Protein AF-0000000066666139 (afdb_homodimer)

Nearest PDB structures (foldseek):
  3s2y-assembly1_A  TM=8.985E-01  e=6.226E-13  Novacetimonas hansenii ATCC 23769
  4h6p-assembly1_A  TM=9.013E-01  e=1.355E-11  Novacetimonas hansenii ATCC 23769
  1x77-assembly1_B  TM=8.805E-01  e=1.439E-11  Pseudomonas aeruginosa PAO1
  2fzv-assembly1_C  TM=8.111E-01  e=1.587E-08  Shigella flexneri 2a str. 2457T
  2q9u-assembly1_A  TM=6.902E-01  e=4.888E-05  Giardia duodenalis

pLDDT: mean 96.23, std 3.14, range [81.06, 98.88]

InterPro domains:
  IPR005025 NADPH-dependent FMN reductase-like domain [PF03358] (4-133)
  IPR029039 Flavoprotein-like superfamily [G3DSA:3.40.50.360] (3-175)
  IPR029039 Flavoprotein-like superfamily [SSF52218] (4-171)
  IPR050712 NAD(P)H-dependent reductase [PTHR30543] (4-131)

Foldseek 3Di:
DAEEEEEELDPDPLDPQVQLVVLLCVLADPVYHYDYDDLLVVDDQDDPVDLCPVPPSLVVLLVSLQVHLAYEYGYADDPQEGDPSVVRNLSNCQVVLSQAQRLYEYEYAADPPGDVRHVVVVVVSSVNSHHDYDPVQYDYHHDDSVQQDPVSHRDDPVSSVSSNVSVVVSRVSSD/DAEEEEEELDPDPLDPQVQLVVLLCVLADPVYHYDYDDLLVVDDQDDPVDLCPVPPSLVVLLVSLQVHLAYEYGYADDPQEGDPSVVRNLSNCQVVLSQAQRQYEYEYAADPPGDVRHVVVVVVSSVNSHHDYDPVQYDYHHDDSVQQDPVSHRDDPVSSVSSNVSVVVSRVSSD

Sequence (350 aa):
MTVVLLISGSTRSASTNSAALRTVQAIAPADIETRWYDGLAELPAFNPDDDGTGHPSVLALREALAAADAVLFCTPEYAGTLPGSLKNLLDWTVGTADLYEKPTAWLTVAVPGRGEGATATLASVLGYVGAAVDPGVPARLPVLREGIGADGLVAAPEFRTGAGELLRRLVAQAQMTVVLLISGSTRSASTNSAALRTVQAIAPADIETRWYDGLAELP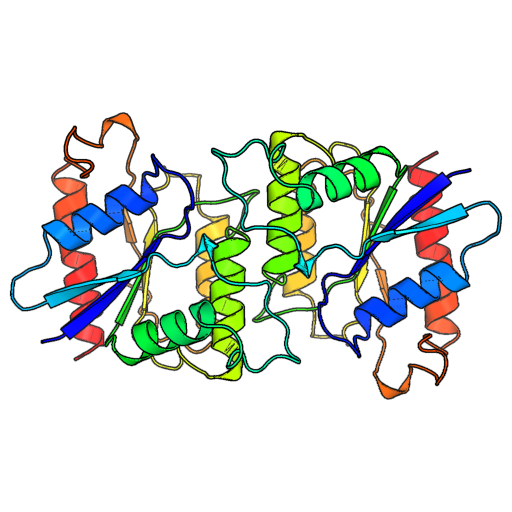AFNPDDDGTGHPSVLALREALAAADAVLFCTPEYAGTLPGSLKNLLDWTVGTADLYEKPTAWLTVAVPGRGEGATATLASVLGYVGAAVDPGVPARLPVLREGIGADGLVAAPEFRTGAGELLRRLVAQAQ

Solvent-accessible surface area (backbone atoms only — not comparable to full-atom values): 18611 Å² total; per-residue (Å²): 124,51,32,33,33,37,40,49,40,58,68,43,88,89,31,60,41,48,20,47,52,49,31,47,55,71,67,47,52,92,66,44,44,68,41,82,59,84,54,64,67,61,48,71,51,58,32,91,84,51,89,41,84,89,33,71,55,48,47,50,50,51,49,51,48,68,69,28,47,26,39,40,35,20,51,53,52,45,58,64,21,54,30,14,44,43,41,24,54,53,57,62,32,52,87,72,43,64,40,45,64,31,26,36,41,37,44,37,34,49,52,90,97,45,45,59,42,15,52,53,47,48,51,50,34,40,53,62,43,37,33,35,63,54,87,85,37,50,43,79,48,63,57,56,75,86,44,43,43,96,85,48,29,58,65,52,63,68,49,54,54,52,47,51,51,38,52,52,53,50,50,60,68,50,105,125,51,30,35,33,37,40,50,41,56,68,42,90,89,31,61,41,47,22,48,52,50,32,47,56,74,66,48,54,92,67,43,44,66,42,80,58,84,55,63,68,62,47,72,50,58,32,89,83,54,89,43,84,90,34,70,54,48,46,50,50,53,50,52,49,68,70,28,46,27,39,39,37,20,52,53,53,46,60,63,21,55,30,15,44,42,42,23,54,52,57,62,31,53,87,72,45,64,39,46,66,30,26,36,42,38,45,36,34,50,51,92,96,44,46,58,44,16,52,52,47,48,52,49,33,39,53,62,42,38,32,35,63,54,86,85,41,50,42,80,50,63,57,55,76,87,42,42,44,96,85,49,30,59,63,52,63,69,50,54,53,52,46,50,52,38,52,50,53,50,50,61,68,51,105

Secondary structure (DSSP, 8-state):
-EEEEEEE----TT-HHHHHHHHHHHH--TTEEEEEE--GGGPPPP-TT--STT-HHHHHHHHHHHH-SEEEEE---BTTB--HHHHHHHHHHHTTTTTTT-EEEEEE-SPTTSSHHHHHHHHHHHHHTT-EE-TTS-EE----GGGB-TTSSB--HHHHHHHHHHHHHHHHHH-/-EEEEEEE----TT-HHHHHHHHHHHH--TTEEEEEE--GGGPPPP-TT--STT-HHHHHHHHHHHH-SEEEEE---BTTB--HHHHHHHHHHHTTTTTTT-EEEEEE-SPTTSSHHHHHHHHHHHHHTT-EE-TTS-EE----GGGB-TTSSB--HHHHHHHHHHHHHHHHHH-

Organism: Nocardia brasiliensis (strain ATCC 700358 / HUJEG-1) (NCBI:txid1133849)

Radius of gyration: 21.14 Å; Cα contacts (8 Å, |Δi|>4): 720; chains: 2; bounding box: 48×63×42 Å

Structure (mmCIF, N/CA/C/O backbone):
data_AF-0000000066666139-model_v1
#
loop_
_entity.id
_entity.type
_entity.pdbx_description
1 polymer 'NADPH-dependent FMN reductase'
#
loop_
_atom_site.group_PDB
_atom_site.id
_atom_site.type_symbol
_atom_site.label_atom_id
_atom_site.label_alt_id
_atom_site.label_comp_id
_atom_site.label_asym_id
_atom_site.label_entity_id
_atom_site.label_seq_id
_atom_site.pdbx_PDB_ins_code
_atom_site.Cartn_x
_atom_site.Cartn_y
_atom_site.Cartn_z
_atom_site.occupancy
_atom_site.B_iso_or_equiv
_atom_site.auth_seq_id
_atom_site.auth_comp_id
_atom_site.auth_asym_id
_atom_site.auth_atom_id
_atom_site.pdbx_PDB_model_num
ATOM 1 N N . MET A 1 1 ? 6.469 31.312 10.688 1 89 1 MET A N 1
ATOM 2 C CA . MET A 1 1 ? 5.219 30.625 10.367 1 89 1 MET A CA 1
ATOM 3 C C . MET A 1 1 ? 5.461 29.141 10.117 1 89 1 MET A C 1
ATOM 5 O O . MET A 1 1 ? 6.406 28.766 9.414 1 89 1 MET A O 1
ATOM 9 N N . THR A 1 2 ? 4.703 28.312 10.844 1 95.88 2 THR A N 1
ATOM 10 C CA . THR A 1 2 ? 4.852 26.875 10.719 1 95.88 2 THR A CA 1
ATOM 11 C C . THR A 1 2 ? 3.988 26.344 9.578 1 95.88 2 THR A C 1
ATOM 13 O O . THR A 1 2 ? 2.799 26.656 9.492 1 95.88 2 THR A O 1
ATOM 16 N N . VAL A 1 3 ? 4.625 25.625 8.664 1 98.31 3 VAL A N 1
ATOM 17 C CA . VAL A 1 3 ? 3.922 25.062 7.52 1 98.31 3 VAL A CA 1
ATOM 18 C C . VAL A 1 3 ? 3.572 23.594 7.793 1 98.31 3 VAL A C 1
ATOM 20 O O . VAL A 1 3 ? 4.457 22.781 8.055 1 98.31 3 VAL A O 1
ATOM 23 N N . VAL A 1 4 ? 2.268 23.297 7.742 1 98.56 4 VAL A N 1
ATOM 24 C CA . VAL A 1 4 ? 1.796 21.922 7.918 1 98.56 4 VAL A CA 1
ATOM 25 C C . VAL A 1 4 ? 1.234 21.391 6.598 1 98.56 4 VAL A C 1
ATOM 27 O O . VAL A 1 4 ? 0.305 21.984 6.035 1 98.56 4 VAL A O 1
ATOM 30 N N . LEU A 1 5 ? 1.833 20.344 6.102 1 98.88 5 LEU A N 1
ATOM 31 C CA . LEU A 1 5 ? 1.341 19.688 4.898 1 98.88 5 LEU A CA 1
ATOM 32 C C . LEU A 1 5 ? 0.225 18.703 5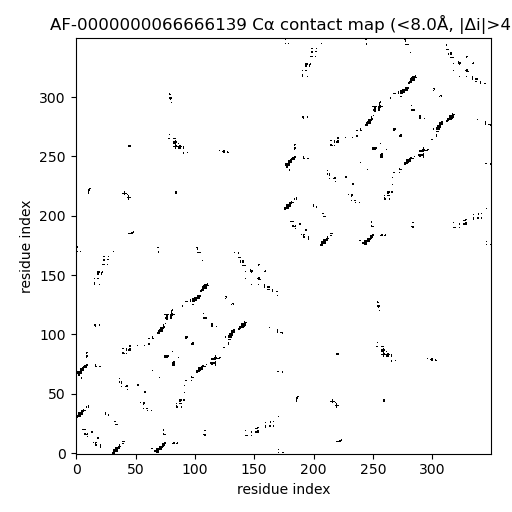.234 1 98.88 5 LEU A C 1
ATOM 34 O O . LEU A 1 5 ? 0.373 17.875 6.137 1 98.88 5 LEU A O 1
ATOM 38 N N . LEU A 1 6 ? -0.916 18.859 4.59 1 98.81 6 LEU A N 1
ATOM 39 C CA . LEU A 1 6 ? -2.07 17.984 4.773 1 98.81 6 LEU A CA 1
ATOM 40 C C . LEU A 1 6 ? -2.145 16.938 3.66 1 98.81 6 LEU A C 1
ATOM 42 O O . LEU A 1 6 ? -2.18 17.297 2.479 1 98.81 6 LEU A O 1
ATOM 46 N N . ILE A 1 7 ? -2.168 15.672 4.055 1 98.75 7 ILE A N 1
ATOM 47 C CA . ILE A 1 7 ? -2.203 14.594 3.072 1 98.75 7 ILE A CA 1
ATOM 48 C C . ILE A 1 7 ? -3.387 13.672 3.363 1 98.75 7 ILE A C 1
ATOM 50 O O . ILE A 1 7 ? -3.42 13 4.398 1 98.75 7 ILE A O 1
ATOM 54 N N . SER A 1 8 ? -4.336 13.672 2.473 1 98.56 8 SER A N 1
ATOM 55 C CA . SER A 1 8 ? -5.43 12.703 2.525 1 98.56 8 SER A CA 1
ATOM 56 C C . SER A 1 8 ? -5.055 11.406 1.823 1 98.56 8 SER A C 1
ATOM 58 O O . SER A 1 8 ? -4.543 11.422 0.703 1 98.56 8 SER A O 1
ATOM 60 N N . GLY A 1 9 ? -5.305 10.273 2.461 1 98.19 9 GLY A N 1
ATOM 61 C CA . GLY A 1 9 ? -5.09 8.977 1.841 1 98.19 9 GLY A CA 1
ATOM 62 C C . GLY A 1 9 ? -6.258 8.523 0.985 1 98.19 9 GLY A C 1
ATOM 63 O O . GLY A 1 9 ? -6.234 7.422 0.427 1 98.19 9 GLY A O 1
ATOM 64 N N . SER A 1 10 ? -7.258 9.312 0.902 1 96.38 10 SER A N 1
ATOM 65 C CA . SER A 1 10 ? -8.438 8.969 0.122 1 96.38 10 SER A CA 1
ATOM 66 C C . SER A 1 10 ? -8.383 9.578 -1.272 1 96.38 10 SER A C 1
ATOM 68 O O . SER A 1 10 ? -8.047 10.758 -1.425 1 96.38 10 SER A O 1
ATOM 70 N N . THR A 1 11 ? -8.742 8.797 -2.254 1 94.12 11 THR A N 1
ATOM 71 C CA . THR A 1 11 ? -8.82 9.289 -3.625 1 94.12 11 THR A CA 1
ATOM 72 C C . THR A 1 11 ? -10.266 9.578 -4.016 1 94.12 11 THR A C 1
ATOM 74 O O . THR A 1 11 ? -10.539 10.047 -5.125 1 94.12 11 THR A O 1
ATOM 77 N N . ARG A 1 12 ? -11.18 9.438 -3.113 1 92.44 12 ARG A N 1
ATOM 78 C CA . ARG A 1 12 ? -12.602 9.633 -3.381 1 92.44 12 ARG A CA 1
ATOM 79 C C . ARG A 1 12 ? -12.945 11.125 -3.416 1 92.44 12 ARG A C 1
ATOM 81 O O . ARG A 1 12 ? -12.398 11.914 -2.645 1 92.44 12 ARG A O 1
ATOM 88 N N . SER A 1 13 ? -13.922 11.375 -4.238 1 87.5 13 SER A N 1
ATOM 89 C CA . SER A 1 13 ? -14.375 12.766 -4.309 1 87.5 13 SER A CA 1
ATOM 90 C C . SER A 1 13 ? -15.086 13.18 -3.025 1 87.5 13 SER A C 1
ATOM 92 O O . SER A 1 13 ? -14.812 14.25 -2.482 1 87.5 13 SER A O 1
ATOM 94 N N . ALA A 1 14 ? -16 12.32 -2.562 1 91.12 14 ALA A N 1
ATOM 95 C CA . ALA A 1 14 ? -16.781 12.602 -1.36 1 91.12 14 ALA A CA 1
ATOM 96 C C . ALA A 1 14 ? -16.172 11.906 -0.143 1 91.12 14 ALA A C 1
ATOM 98 O O . ALA A 1 14 ? -16.875 11.18 0.57 1 91.12 14 ALA A O 1
ATOM 99 N N . SER A 1 15 ? -15.016 12.25 0.152 1 95.56 15 SER A N 1
ATOM 100 C CA . SER A 1 15 ? -14.273 11.602 1.229 1 95.56 15 SER A CA 1
ATOM 101 C C . SER A 1 15 ? -14.438 12.352 2.545 1 95.56 15 SER A C 1
ATOM 103 O O . SER A 1 15 ? -14.172 13.555 2.613 1 95.56 15 SER A O 1
ATOM 105 N N . THR A 1 16 ? -14.828 11.586 3.633 1 97.31 16 THR A N 1
ATOM 106 C CA . THR A 1 16 ? -14.859 12.172 4.965 1 97.31 16 THR A CA 1
ATOM 107 C C . THR A 1 16 ? -13.445 12.492 5.453 1 97.31 16 THR A C 1
ATOM 109 O O . THR A 1 16 ? -13.242 13.438 6.215 1 97.31 16 THR A O 1
ATOM 112 N N . ASN A 1 17 ? -12.484 11.734 5.012 1 97.94 17 ASN A N 1
ATOM 113 C CA . ASN A 1 17 ? -11.094 12 5.363 1 97.94 17 ASN A CA 1
ATOM 114 C C . ASN A 1 17 ? -10.609 13.328 4.789 1 97.94 17 ASN A C 1
ATOM 116 O O . ASN A 1 17 ? -9.977 14.117 5.492 1 97.94 17 ASN A O 1
ATOM 120 N N . SER A 1 18 ? -10.906 13.539 3.5 1 97.94 18 SER A N 1
ATOM 121 C CA . SER A 1 18 ? -10.531 14.797 2.855 1 97.94 18 SER A CA 1
ATOM 122 C C . SER A 1 18 ? -11.281 15.977 3.461 1 97.94 18 SER A C 1
ATOM 124 O O . SER A 1 18 ? -10.703 17.047 3.676 1 97.94 18 SER A O 1
ATOM 126 N N . ALA A 1 19 ? -12.547 15.75 3.738 1 98.25 19 ALA A N 1
ATOM 127 C CA . ALA A 1 19 ? -13.344 16.797 4.371 1 98.25 19 ALA A CA 1
ATOM 128 C C . ALA A 1 19 ? -12.758 17.188 5.723 1 98.25 19 ALA A C 1
ATOM 130 O O . ALA A 1 19 ? -12.742 18.375 6.082 1 98.25 19 ALA A O 1
ATOM 131 N N . ALA A 1 20 ? -12.312 16.219 6.473 1 98.44 20 ALA A N 1
ATOM 132 C CA . ALA A 1 20 ? -11.68 16.469 7.766 1 98.44 20 ALA A CA 1
ATOM 133 C C . ALA A 1 20 ? -10.461 17.359 7.617 1 98.44 20 ALA A C 1
ATOM 135 O O . ALA A 1 20 ? -10.328 18.359 8.328 1 98.44 20 ALA A O 1
ATOM 136 N N . LEU A 1 21 ? -9.633 17.062 6.672 1 98.44 21 LEU A N 1
ATOM 137 C CA . LEU A 1 21 ? -8.422 17.844 6.48 1 98.44 21 LEU A CA 1
ATOM 138 C C . LEU A 1 21 ? -8.75 19.234 5.926 1 98.44 21 LEU A C 1
ATOM 140 O O . LEU A 1 21 ? -8.086 20.219 6.262 1 98.44 21 LEU A O 1
ATOM 144 N N . ARG A 1 22 ? -9.727 19.297 5.035 1 98.12 22 ARG A N 1
ATOM 145 C CA . ARG A 1 22 ? -10.18 20.609 4.578 1 98.12 22 ARG A CA 1
ATOM 146 C C . ARG A 1 22 ? -10.648 21.469 5.75 1 98.12 22 ARG A C 1
ATOM 148 O O . ARG A 1 22 ? -10.422 22.672 5.777 1 98.12 22 ARG A O 1
ATOM 155 N N . THR A 1 23 ? -11.328 20.812 6.656 1 98.62 23 THR A N 1
ATOM 156 C CA . THR A 1 23 ? -11.797 21.531 7.84 1 98.62 23 THR A CA 1
ATOM 157 C C . THR A 1 23 ? -10.625 22 8.688 1 98.62 23 THR A C 1
ATOM 159 O O . THR A 1 23 ? -10.617 23.141 9.172 1 98.62 23 THR A O 1
ATOM 162 N N . VAL A 1 24 ? -9.641 21.125 8.883 1 98.44 24 VAL A N 1
ATOM 163 C CA . VAL A 1 24 ? -8.422 21.516 9.586 1 98.44 24 VAL A CA 1
ATOM 164 C C . VAL A 1 24 ? -7.836 22.781 8.945 1 98.44 24 VAL A C 1
ATOM 166 O O . VAL A 1 24 ? -7.453 23.719 9.641 1 98.44 24 VAL A O 1
ATOM 169 N N . GLN A 1 25 ? -7.754 22.75 7.602 1 98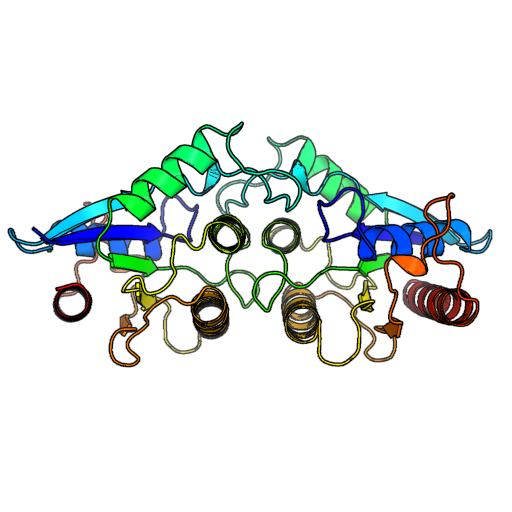.31 25 GLN A N 1
ATOM 170 C CA . GLN A 1 25 ? -7.234 23.891 6.863 1 98.31 25 GLN A CA 1
ATOM 171 C C . GLN A 1 25 ? -8.07 25.141 7.125 1 98.31 25 GLN A C 1
ATOM 173 O O . GLN A 1 25 ? -7.52 26.234 7.344 1 98.31 25 GLN A O 1
ATOM 178 N N . ALA A 1 26 ? -9.328 25.016 7.156 1 97.75 26 ALA A N 1
ATOM 179 C CA . ALA A 1 26 ? -10.25 26.141 7.301 1 97.75 26 ALA A CA 1
ATOM 180 C C . ALA A 1 26 ? -10.156 26.75 8.695 1 97.75 26 ALA A C 1
ATOM 182 O O . ALA A 1 26 ? -10.328 27.969 8.859 1 97.75 26 ALA A O 1
ATOM 183 N N . ILE A 1 27 ? -9.859 25.953 9.672 1 97.12 27 ILE A N 1
ATOM 184 C CA . ILE A 1 27 ? -9.93 26.453 11.047 1 97.12 27 ILE A CA 1
ATOM 185 C C . ILE A 1 27 ? -8.531 26.797 11.539 1 97.12 27 ILE A C 1
ATOM 187 O O . ILE A 1 27 ? -8.359 27.234 12.68 1 97.12 27 ILE A O 1
ATOM 191 N N . ALA A 1 28 ? -7.543 26.484 10.742 1 97.56 28 ALA A N 1
ATOM 192 C CA . ALA A 1 28 ? -6.164 26.75 11.156 1 97.56 28 ALA A CA 1
ATOM 193 C C . ALA A 1 28 ? -5.992 28.203 11.578 1 97.56 28 ALA A C 1
ATOM 195 O O . ALA A 1 28 ? -6.461 29.109 10.891 1 97.56 28 ALA A O 1
ATOM 196 N N . PRO A 1 29 ? -5.359 28.438 12.68 1 94.69 29 PRO A N 1
ATOM 197 C CA . PRO A 1 29 ? -5.094 29.812 13.086 1 94.69 29 PRO A CA 1
ATOM 198 C C . PRO A 1 29 ? -4.16 30.547 12.125 1 94.69 29 PRO A C 1
ATOM 200 O O . PRO A 1 29 ? -3.512 29.922 11.289 1 94.69 29 PRO A O 1
ATOM 203 N N . ALA A 1 30 ? -4.062 31.859 12.25 1 93 30 ALA A N 1
ATOM 204 C CA . ALA A 1 30 ? -3.35 32.719 11.312 1 93 30 ALA A CA 1
ATOM 205 C C . ALA A 1 30 ? -1.852 32.438 11.336 1 93 30 ALA A C 1
ATOM 207 O O . ALA A 1 30 ? -1.158 32.656 10.336 1 93 30 ALA A O 1
ATOM 208 N N . ASP A 1 31 ? -1.356 31.906 12.391 1 93.25 31 ASP A N 1
ATOM 209 C CA . ASP A 1 31 ? 0.083 31.703 12.516 1 93.25 31 ASP A CA 1
ATOM 210 C C . ASP A 1 31 ? 0.487 30.328 12.016 1 93.25 31 ASP A C 1
ATOM 212 O O . ASP A 1 31 ? 1.661 29.953 12.086 1 93.25 31 ASP A O 1
ATOM 216 N N . ILE A 1 32 ? -0.457 29.547 11.578 1 97.06 32 ILE A N 1
ATOM 217 C CA . ILE A 1 32 ? -0.199 28.234 11 1 97.06 32 ILE A CA 1
ATOM 218 C C . ILE A 1 32 ? -0.608 28.219 9.531 1 97.06 32 ILE A C 1
ATOM 220 O O . ILE A 1 32 ? -1.764 28.5 9.203 1 97.06 32 ILE A O 1
ATOM 224 N N . GLU A 1 33 ? 0.327 28 8.688 1 97.69 33 GLU A N 1
ATOM 225 C CA . GLU A 1 33 ? 0.029 27.828 7.266 1 97.69 33 GLU A CA 1
ATOM 226 C C . GLU A 1 33 ? -0.196 26.359 6.93 1 97.69 33 GLU A C 1
ATOM 228 O O . GLU A 1 33 ? 0.626 25.5 7.27 1 97.69 33 GLU A O 1
ATOM 233 N N . THR A 1 34 ? -1.269 26.047 6.375 1 98.31 34 THR A N 1
ATOM 234 C CA . THR A 1 34 ? -1.522 24.688 5.902 1 98.31 34 THR A CA 1
ATOM 235 C C . THR A 1 34 ? -1.419 24.625 4.383 1 98.31 34 THR A C 1
ATOM 237 O O . THR A 1 34 ? -1.794 25.562 3.684 1 98.31 34 THR A O 1
ATOM 240 N N . ARG A 1 35 ? -0.88 23.547 3.893 1 98.5 35 ARG A N 1
ATOM 241 C CA . ARG A 1 35 ? -0.806 23.266 2.463 1 98.5 35 ARG A CA 1
ATOM 242 C C . ARG A 1 35 ? -1.406 21.906 2.141 1 98.5 35 ARG A C 1
ATOM 244 O O . ARG A 1 35 ? -1.132 20.922 2.83 1 98.5 35 ARG A O 1
ATOM 251 N N . TRP A 1 36 ? -2.197 21.953 1.146 1 98 36 TRP A N 1
ATOM 252 C CA . TRP A 1 36 ? -2.854 20.719 0.707 1 98 36 TRP A CA 1
ATOM 253 C C . TRP A 1 36 ? -2.002 19.984 -0.324 1 98 36 TRP A C 1
ATOM 255 O O . TRP A 1 36 ? -1.539 20.594 -1.297 1 98 36 TRP A O 1
ATOM 265 N N . TYR A 1 37 ? -1.738 18.703 -0.119 1 98.38 37 TYR A N 1
ATOM 266 C CA . TYR A 1 37 ? -1.113 17.875 -1.146 1 98.38 37 TYR A CA 1
ATOM 267 C C . TYR A 1 37 ? -2.164 17.172 -1.999 1 98.38 37 TYR A C 1
ATOM 269 O O . TYR A 1 37 ? -2.977 16.406 -1.485 1 98.38 37 TYR A O 1
ATOM 277 N N . ASP A 1 38 ? -2.119 17.375 -3.252 1 95.5 38 ASP A N 1
ATOM 278 C CA . ASP A 1 38 ? -3.176 16.859 -4.121 1 95.5 38 ASP A CA 1
ATOM 279 C C . ASP A 1 38 ? -2.605 15.938 -5.191 1 95.5 38 ASP A C 1
ATOM 281 O O . ASP A 1 38 ? -3.27 15.648 -6.191 1 95.5 38 ASP A O 1
ATOM 285 N N . GLY A 1 39 ? -1.472 15.383 -4.988 1 97.56 39 GLY A N 1
ATOM 286 C CA . GLY A 1 39 ? -0.812 14.633 -6.043 1 97.56 39 GLY A CA 1
ATOM 287 C C . GLY A 1 39 ? -0.849 13.133 -5.824 1 97.56 39 GLY A C 1
ATOM 288 O O . GLY A 1 39 ? -0.163 12.375 -6.52 1 97.56 39 GLY A O 1
ATOM 289 N N . LEU A 1 40 ? -1.654 12.648 -4.875 1 98.06 40 LEU A N 1
ATOM 290 C CA . LEU A 1 40 ? -1.635 11.25 -4.465 1 98.06 40 LEU A CA 1
ATOM 291 C C . LEU A 1 40 ? -1.861 10.328 -5.66 1 98.06 40 LEU A C 1
ATOM 293 O O . LEU A 1 40 ? -1.101 9.383 -5.871 1 98.06 40 LEU A O 1
ATOM 297 N N . ALA A 1 41 ? -2.785 10.633 -6.496 1 97.06 41 ALA A N 1
ATOM 298 C CA . ALA A 1 41 ? -3.209 9.773 -7.594 1 97.06 41 ALA A CA 1
ATOM 299 C C . ALA A 1 41 ? -2.223 9.836 -8.758 1 97.06 41 ALA A C 1
ATOM 301 O O . ALA A 1 41 ? -2.275 9.008 -9.672 1 97.06 41 ALA A O 1
ATOM 302 N N . GLU A 1 42 ? -1.332 10.766 -8.75 1 97.5 42 GLU A N 1
ATOM 303 C CA . GLU A 1 42 ? -0.43 10.984 -9.875 1 97.5 42 GLU A CA 1
ATOM 304 C C . GLU A 1 42 ? 0.9 10.273 -9.664 1 97.5 42 GLU A C 1
ATOM 306 O O . GLU A 1 42 ? 1.721 10.188 -10.586 1 97.5 42 GLU A O 1
ATOM 311 N N . LEU A 1 43 ? 1.112 9.789 -8.508 1 98.56 43 LEU A N 1
ATOM 312 C CA . LEU A 1 43 ? 2.387 9.141 -8.203 1 98.56 43 LEU A CA 1
ATOM 313 C C . LEU A 1 43 ? 2.51 7.809 -8.93 1 98.56 43 LEU A C 1
ATOM 315 O O . LEU A 1 43 ? 1.61 6.969 -8.852 1 98.56 43 LEU A O 1
ATOM 319 N N . PRO A 1 44 ? 3.584 7.617 -9.695 1 98.25 44 PRO A N 1
ATOM 320 C CA . PRO A 1 44 ? 3.826 6.293 -10.266 1 98.25 44 PRO A CA 1
ATOM 321 C C . PRO A 1 44 ? 4.125 5.238 -9.203 1 98.25 44 PRO A C 1
ATOM 323 O O . PRO A 1 44 ? 4.426 5.578 -8.062 1 98.25 44 PRO A O 1
ATOM 326 N N . ALA A 1 45 ? 3.941 3.963 -9.586 1 98.31 45 ALA A N 1
ATOM 327 C CA . ALA A 1 45 ? 4.359 2.9 -8.672 1 98.31 45 ALA A CA 1
ATOM 328 C C . ALA A 1 45 ? 5.82 3.066 -8.273 1 98.31 45 ALA A C 1
ATOM 330 O O . ALA A 1 45 ? 6.688 3.27 -9.125 1 98.31 45 ALA A O 1
ATOM 331 N N . PHE A 1 46 ? 6.09 3.021 -7.023 1 98.44 46 PHE A N 1
ATOM 332 C CA . PHE A 1 46 ? 7.453 3.117 -6.516 1 98.44 46 PHE A CA 1
ATOM 333 C C . PHE A 1 46 ? 8.32 2.002 -7.082 1 98.44 46 PHE A C 1
ATOM 335 O O . PHE A 1 46 ? 7.898 0.846 -7.145 1 98.44 46 PHE A O 1
ATOM 342 N N . ASN A 1 47 ? 9.445 2.342 -7.535 1 97.12 47 ASN A N 1
ATOM 343 C CA . ASN A 1 47 ? 10.508 1.457 -8.008 1 97.12 47 ASN A CA 1
ATOM 344 C C . ASN A 1 47 ? 11.836 1.772 -7.34 1 97.12 47 ASN A C 1
ATOM 346 O O . ASN A 1 47 ? 12.391 2.857 -7.531 1 97.12 47 ASN A O 1
ATOM 350 N N . PRO A 1 48 ? 12.359 0.805 -6.566 1 95.19 48 PRO A N 1
ATOM 351 C CA . PRO A 1 48 ? 13.609 1.068 -5.852 1 95.19 48 PRO A CA 1
ATOM 352 C C . PRO A 1 48 ? 14.766 1.418 -6.789 1 95.19 48 PRO A C 1
ATOM 354 O O . PRO A 1 48 ? 15.75 2.025 -6.359 1 95.19 48 PRO A O 1
ATOM 357 N N . ASP A 1 49 ? 14.656 1.021 -8.086 1 95.75 49 ASP A N 1
ATOM 358 C CA . ASP A 1 49 ? 15.711 1.303 -9.047 1 95.75 49 ASP A CA 1
ATOM 359 C C . ASP A 1 49 ? 15.594 2.723 -9.602 1 95.75 49 ASP A C 1
ATOM 361 O O . ASP A 1 49 ? 16.5 3.209 -10.281 1 95.75 49 ASP A O 1
ATOM 365 N N . ASP A 1 50 ? 14.5 3.367 -9.344 1 95.5 50 ASP A N 1
ATOM 366 C CA . ASP A 1 50 ? 14.172 4.688 -9.875 1 95.5 50 ASP A CA 1
ATOM 367 C C . ASP A 1 50 ? 14.344 5.766 -8.812 1 95.5 50 ASP A C 1
ATOM 369 O O . ASP A 1 50 ? 13.664 5.75 -7.785 1 95.5 50 ASP A O 1
ATOM 373 N N . ASP A 1 51 ? 15.18 6.742 -9.023 1 94.38 51 ASP A N 1
ATOM 374 C CA . ASP A 1 51 ? 15.445 7.758 -8.016 1 94.38 51 ASP A CA 1
ATOM 375 C C . ASP A 1 51 ? 14.359 8.828 -8 1 94.38 51 ASP A C 1
ATOM 377 O O . ASP A 1 51 ? 14.398 9.758 -7.191 1 94.38 51 ASP A O 1
ATOM 381 N N . GLY A 1 52 ? 13.414 8.727 -8.906 1 95.19 52 GLY A N 1
ATOM 382 C CA . GLY A 1 52 ? 12.234 9.578 -8.898 1 95.19 52 GLY A CA 1
ATOM 383 C C . GLY A 1 52 ? 12.43 10.883 -9.656 1 95.19 52 GLY A C 1
ATOM 384 O O . GLY A 1 52 ? 11.469 11.617 -9.883 1 95.19 52 GLY A O 1
ATOM 385 N N . THR A 1 53 ? 13.633 11.203 -10.094 1 95.5 53 THR A N 1
ATOM 386 C CA . THR A 1 53 ? 13.938 12.492 -10.695 1 95.5 53 THR A CA 1
ATOM 387 C C . THR A 1 53 ? 13.297 12.617 -12.07 1 95.5 53 THR A C 1
ATOM 389 O O . THR A 1 53 ? 13.117 13.727 -12.586 1 95.5 53 THR A O 1
ATOM 392 N N . GLY A 1 54 ? 12.922 11.508 -12.656 1 96.62 54 GLY A N 1
ATOM 393 C CA . GLY A 1 54 ? 12.281 11.531 -13.961 1 96.62 54 GLY A CA 1
ATOM 394 C C . GLY A 1 54 ? 10.781 11.734 -13.883 1 96.62 54 GLY A C 1
ATOM 395 O O . GLY A 1 54 ? 10.102 11.766 -14.914 1 96.62 54 GLY A O 1
ATOM 396 N N . HIS A 1 55 ? 10.227 11.852 -12.656 1 98 55 HIS A N 1
ATOM 397 C CA . HIS A 1 55 ? 8.781 11.961 -12.461 1 98 55 HIS A CA 1
ATOM 398 C C . HIS A 1 55 ? 8.422 13.289 -11.805 1 98 55 HIS A C 1
ATOM 400 O O . HIS A 1 55 ? 8.617 13.461 -10.594 1 98 55 HIS A O 1
ATOM 406 N N . PRO A 1 56 ? 7.828 14.234 -12.547 1 98.31 56 PRO A N 1
ATOM 407 C CA . PRO A 1 56 ? 7.434 15.516 -11.961 1 98.31 56 PRO A CA 1
ATOM 408 C C . PRO A 1 56 ? 6.574 15.359 -10.703 1 98.31 56 PRO A C 1
ATOM 410 O O . PRO A 1 56 ? 6.703 16.141 -9.758 1 98.31 56 PRO A O 1
ATOM 413 N N . SER A 1 57 ? 5.695 14.344 -10.719 1 98.56 57 SER A N 1
ATOM 414 C CA . SER A 1 57 ? 4.82 14.125 -9.57 1 98.56 57 SER A CA 1
ATOM 415 C C . SER A 1 57 ? 5.621 13.75 -8.328 1 98.56 57 SER A C 1
ATOM 417 O O . SER A 1 57 ? 5.293 14.172 -7.215 1 98.56 57 SER A O 1
ATOM 419 N N . VAL A 1 58 ? 6.684 12.922 -8.477 1 98.44 58 VAL A N 1
ATOM 420 C CA . VAL A 1 58 ? 7.527 12.539 -7.352 1 98.44 58 VAL A CA 1
ATOM 421 C C . VAL A 1 58 ? 8.328 13.742 -6.863 1 98.44 58 VAL A C 1
ATOM 423 O O . VAL A 1 58 ? 8.445 13.977 -5.656 1 98.44 58 VAL A O 1
ATOM 426 N N . LEU A 1 59 ? 8.836 14.547 -7.781 1 98 59 LEU A N 1
ATOM 427 C CA . LEU A 1 59 ? 9.562 15.766 -7.422 1 98 59 LEU A CA 1
ATOM 428 C C . LEU A 1 59 ? 8.656 16.734 -6.668 1 98 59 LEU A C 1
ATOM 430 O O . LEU A 1 59 ? 9.078 17.344 -5.684 1 98 59 LEU A O 1
ATOM 434 N N . ALA A 1 60 ? 7.434 16.875 -7.129 1 98.5 60 ALA A N 1
ATOM 435 C CA . ALA A 1 60 ? 6.473 17.75 -6.465 1 98.5 60 ALA A CA 1
ATOM 436 C C . ALA A 1 60 ? 6.199 17.281 -5.039 1 98.5 60 ALA A C 1
ATOM 438 O O . ALA A 1 60 ? 6.07 18.094 -4.125 1 98.5 60 ALA A O 1
ATOM 439 N N . LEU A 1 61 ? 6.059 15.992 -4.84 1 98.56 61 LEU A N 1
ATOM 440 C CA . LEU A 1 61 ? 5.891 15.438 -3.5 1 98.56 61 LEU A CA 1
ATOM 441 C C . LEU A 1 61 ? 7.059 15.82 -2.6 1 98.56 61 LEU A C 1
ATOM 443 O O . LEU A 1 61 ? 6.855 16.312 -1.489 1 98.56 61 LEU A O 1
ATOM 447 N N . ARG A 1 62 ? 8.234 15.586 -3.082 1 97.94 62 ARG A N 1
ATOM 448 C CA . ARG A 1 62 ? 9.43 15.852 -2.291 1 97.94 62 ARG A CA 1
ATOM 449 C C . ARG A 1 62 ? 9.562 17.344 -1.969 1 97.94 62 ARG A C 1
ATOM 451 O O . ARG A 1 62 ? 9.953 17.703 -0.86 1 97.94 62 ARG A O 1
ATOM 458 N N . GLU A 1 63 ? 9.258 18.141 -2.92 1 98 63 GLU A N 1
ATOM 459 C CA . GLU A 1 63 ? 9.273 19.578 -2.688 1 98 63 GLU A CA 1
ATOM 460 C C . GLU A 1 63 ? 8.266 19.969 -1.609 1 98 63 GLU A C 1
ATOM 462 O O . GLU A 1 63 ? 8.57 20.781 -0.735 1 98 63 GLU A O 1
ATOM 467 N N . ALA A 1 64 ? 7.066 19.422 -1.713 1 98.62 64 ALA A N 1
ATOM 468 C CA . ALA A 1 64 ? 6.035 19.719 -0.72 1 98.62 64 ALA A CA 1
ATOM 469 C C . ALA A 1 64 ? 6.48 19.281 0.674 1 98.62 64 ALA A C 1
ATOM 471 O O . ALA A 1 64 ? 6.32 20.031 1.643 1 98.62 64 ALA A O 1
ATOM 472 N N . LEU A 1 65 ? 7.055 18.109 0.768 1 98.62 65 LEU A N 1
ATOM 473 C CA . LEU A 1 65 ? 7.523 17.594 2.047 1 98.62 65 LEU A CA 1
ATOM 474 C C . LEU A 1 65 ? 8.672 18.438 2.586 1 98.62 65 LEU A C 1
ATOM 476 O O . LEU A 1 65 ? 8.734 18.719 3.783 1 98.62 65 LEU A O 1
ATOM 480 N N . ALA A 1 66 ? 9.578 18.828 1.722 1 98.12 66 ALA A N 1
ATOM 481 C CA . ALA A 1 66 ? 10.727 19.641 2.123 1 98.12 66 ALA A CA 1
ATOM 482 C C . ALA A 1 66 ? 10.289 21 2.648 1 98.12 66 ALA A C 1
ATOM 484 O O . ALA A 1 66 ? 10.891 21.531 3.58 1 98.12 66 ALA A O 1
ATOM 485 N N . ALA A 1 67 ? 9.297 21.516 2.064 1 98.12 67 ALA A N 1
ATOM 486 C CA . ALA A 1 67 ? 8.828 22.859 2.398 1 98.12 67 ALA A CA 1
ATOM 487 C C . ALA A 1 67 ? 8.008 22.844 3.686 1 98.12 67 ALA A C 1
ATOM 489 O O . ALA A 1 67 ? 7.742 23.906 4.266 1 98.12 67 ALA A O 1
ATOM 490 N N . ALA A 1 68 ? 7.559 21.734 4.129 1 98.5 68 ALA A N 1
ATOM 491 C CA . ALA A 1 68 ? 6.688 21.625 5.297 1 98.5 68 ALA A CA 1
ATOM 492 C C . ALA A 1 68 ? 7.504 21.438 6.574 1 98.5 68 ALA A C 1
ATOM 494 O O . ALA A 1 68 ? 8.531 20.766 6.57 1 98.5 68 ALA A O 1
ATOM 495 N N . ASP A 1 69 ? 7 22.031 7.656 1 98.25 69 ASP A N 1
ATOM 496 C CA . ASP A 1 69 ? 7.594 21.844 8.977 1 98.25 69 ASP A CA 1
ATOM 497 C C . ASP A 1 69 ? 7.016 20.609 9.664 1 98.25 69 ASP A C 1
ATOM 499 O O . ASP A 1 69 ? 7.645 20.031 10.547 1 98.25 69 ASP A O 1
ATOM 503 N N . ALA A 1 70 ? 5.844 20.203 9.266 1 98.38 70 ALA A N 1
ATOM 504 C CA . ALA A 1 70 ? 5.117 19.062 9.812 1 98.38 70 ALA A CA 1
ATOM 505 C C . ALA A 1 70 ? 4.137 18.5 8.789 1 98.38 70 ALA A C 1
ATOM 507 O O . ALA A 1 70 ? 3.822 19.156 7.793 1 98.38 70 ALA A O 1
ATOM 508 N N . VAL A 1 71 ? 3.723 17.281 9.031 1 98.75 71 VAL A N 1
ATOM 509 C CA . VAL A 1 71 ? 2.779 16.641 8.125 1 98.75 71 VAL A CA 1
ATOM 510 C C . VAL A 1 71 ? 1.603 16.078 8.922 1 98.75 71 VAL A C 1
ATOM 512 O O . VAL A 1 71 ? 1.792 15.484 9.992 1 98.75 71 VAL A O 1
ATOM 515 N N . LEU A 1 72 ? 0.4 16.281 8.469 1 98.69 72 LEU A N 1
ATOM 516 C CA . LEU A 1 72 ? -0.819 15.719 9.031 1 98.69 72 LEU A CA 1
ATOM 517 C C . LEU A 1 72 ? -1.526 14.828 8.016 1 98.69 72 LEU A C 1
ATOM 519 O O . LEU A 1 72 ? -1.892 15.289 6.934 1 98.69 72 LEU A O 1
ATOM 523 N N . PHE A 1 73 ? -1.698 13.586 8.406 1 98.69 73 PHE A N 1
ATOM 524 C CA . PHE A 1 73 ? -2.365 12.602 7.559 1 98.69 73 PHE A CA 1
ATOM 525 C C . PHE A 1 73 ? -3.795 12.367 8.031 1 98.69 73 PHE A C 1
ATOM 527 O O . PHE A 1 73 ? -4.098 12.516 9.211 1 98.69 73 PHE A O 1
ATOM 534 N N . CYS A 1 74 ? -4.68 12 7.188 1 98.44 74 CYS A N 1
ATOM 535 C CA . CYS A 1 74 ? -5.984 11.391 7.418 1 98.44 74 CYS A CA 1
ATOM 536 C C . CYS A 1 74 ? -6.32 10.383 6.324 1 98.44 74 CYS A C 1
ATOM 538 O O . CYS A 1 74 ? -6.305 10.719 5.137 1 98.44 74 CYS A O 1
ATOM 540 N N . THR A 1 75 ? -6.617 9.156 6.723 1 98 75 THR A N 1
ATOM 541 C CA . THR A 1 75 ? -6.699 8.148 5.676 1 98 75 THR A CA 1
ATOM 542 C C . THR A 1 75 ? -7.816 7.148 5.973 1 98 75 THR A C 1
ATOM 544 O O . THR A 1 75 ? -8.086 6.844 7.133 1 98 75 THR A O 1
ATOM 547 N N . PRO A 1 76 ? -8.5 6.695 4.91 1 97.5 76 PRO A N 1
ATOM 548 C CA . PRO A 1 76 ? -9.438 5.582 5.078 1 97.5 76 PRO A CA 1
ATOM 549 C C . PRO A 1 76 ? -8.734 4.242 5.258 1 97.5 76 PRO A C 1
ATOM 551 O O . PRO A 1 76 ? -7.5 4.176 5.234 1 97.5 76 PRO A O 1
ATOM 554 N N . GLU A 1 77 ? -9.562 3.268 5.598 1 97.44 77 GLU A N 1
ATOM 555 C CA . GLU A 1 77 ? -9.117 1.877 5.609 1 97.44 77 GLU A CA 1
ATOM 556 C C . GLU A 1 77 ? -9.633 1.119 4.391 1 97.44 77 GLU A C 1
ATOM 558 O O . GLU A 1 77 ? -10.844 1.075 4.148 1 97.44 77 GLU A O 1
ATOM 563 N N . TYR A 1 78 ? -8.688 0.615 3.553 1 96.44 78 TYR A N 1
ATOM 564 C CA . TYR A 1 78 ? -9.031 -0.244 2.426 1 96.44 78 TYR A CA 1
ATOM 565 C C . TYR A 1 78 ? -8.57 -1.676 2.67 1 96.44 78 TYR A C 1
ATOM 567 O O . TYR A 1 78 ? -7.375 -1.928 2.838 1 96.44 78 TYR A O 1
ATOM 575 N N . ALA A 1 79 ? -9.602 -2.564 2.713 1 96.25 79 ALA A N 1
ATOM 576 C CA . ALA A 1 79 ? -9.359 -3.988 2.928 1 96.25 79 ALA A CA 1
ATOM 577 C C . ALA A 1 79 ? -8.516 -4.215 4.18 1 96.25 79 ALA A C 1
ATOM 579 O O . ALA A 1 79 ? -7.5 -4.91 4.137 1 96.25 79 ALA A O 1
ATOM 580 N N . GLY A 1 80 ? -8.828 -3.48 5.18 1 96.44 80 GLY A N 1
ATOM 581 C CA . GLY A 1 80 ? -8.297 -3.742 6.512 1 96.44 80 GLY A CA 1
ATOM 582 C C . GLY A 1 80 ? -7 -3.01 6.793 1 96.44 80 GLY A C 1
ATOM 583 O O . GLY A 1 80 ? -6.426 -3.148 7.875 1 96.44 80 GLY A O 1
ATOM 584 N N . THR A 1 81 ? -6.469 -2.262 5.891 1 97.75 81 THR A N 1
ATOM 585 C CA . THR A 1 81 ? -5.203 -1.572 6.105 1 97.75 81 THR A CA 1
ATOM 586 C C . THR A 1 81 ? -5.125 -0.305 5.258 1 97.75 81 THR A C 1
ATOM 588 O O . THR A 1 81 ? -6.145 0.183 4.77 1 97.75 81 THR A O 1
ATOM 591 N N . LEU A 1 82 ? -3.918 0.284 5.074 1 98.06 82 LEU A N 1
ATOM 592 C CA . LEU A 1 82 ? -3.703 1.522 4.332 1 98.06 82 LEU A CA 1
ATOM 593 C C . LEU A 1 82 ? -4.09 1.352 2.867 1 98.06 82 LEU A C 1
ATOM 595 O O . LEU A 1 82 ? -3.83 0.303 2.271 1 98.06 82 LEU A O 1
ATOM 599 N N . PRO A 1 83 ? -4.68 2.441 2.332 1 98.38 83 PRO A N 1
ATOM 600 C CA . PRO A 1 83 ? -4.793 2.426 0.872 1 98.38 83 PRO A CA 1
ATOM 601 C C . PRO A 1 83 ? -3.445 2.248 0.179 1 98.38 83 PRO A C 1
ATOM 603 O O . PRO A 1 83 ? -2.438 2.799 0.631 1 98.38 83 PRO A O 1
ATOM 606 N N . GLY A 1 84 ? -3.449 1.472 -0.884 1 98.62 84 GLY A N 1
ATOM 607 C CA . GLY A 1 84 ? -2.223 1.248 -1.632 1 98.62 84 GLY A CA 1
ATOM 608 C C . GLY A 1 84 ? -1.573 2.533 -2.111 1 98.62 84 GLY A C 1
ATOM 609 O O . GLY A 1 84 ? -0.347 2.656 -2.102 1 98.62 84 GLY A O 1
ATOM 610 N N . SER A 1 85 ? -2.387 3.488 -2.533 1 98.5 85 SER A N 1
ATOM 611 C CA . SER A 1 85 ? -1.873 4.75 -3.061 1 98.5 85 SER A CA 1
ATOM 612 C C . SER A 1 85 ? -1.129 5.535 -1.985 1 98.5 85 SER A C 1
ATOM 614 O O . SER A 1 85 ? -0.075 6.117 -2.252 1 98.5 85 SER A O 1
ATOM 616 N N . LEU A 1 86 ? -1.666 5.578 -0.782 1 98.75 86 LEU A N 1
ATOM 617 C CA . LEU A 1 86 ? -0.973 6.273 0.296 1 98.75 86 LEU A CA 1
ATOM 618 C C . LEU A 1 86 ? 0.312 5.543 0.677 1 98.75 86 LEU A C 1
ATOM 620 O O . LEU A 1 86 ? 1.345 6.176 0.907 1 98.75 86 LEU A O 1
ATOM 624 N N . LYS A 1 87 ? 0.225 4.219 0.783 1 98.75 87 LYS A N 1
ATOM 625 C CA . LYS A 1 87 ? 1.432 3.451 1.078 1 98.75 87 LYS A CA 1
ATOM 626 C C . LYS A 1 87 ? 2.498 3.668 0.008 1 98.75 87 LYS A C 1
ATOM 628 O O . LYS A 1 87 ? 3.691 3.711 0.312 1 98.75 87 LYS A O 1
ATOM 633 N N . ASN A 1 88 ? 2.062 3.742 -1.244 1 98.69 88 ASN A N 1
ATOM 634 C CA . ASN A 1 88 ? 2.982 4.027 -2.342 1 98.69 88 ASN A CA 1
ATOM 635 C C . ASN A 1 88 ? 3.67 5.375 -2.16 1 98.69 88 ASN A C 1
ATOM 637 O O . ASN A 1 88 ? 4.871 5.504 -2.404 1 98.69 88 ASN A O 1
ATOM 641 N N . LEU A 1 89 ? 2.895 6.379 -1.771 1 98.75 89 LEU A N 1
ATOM 642 C CA . LEU A 1 89 ? 3.479 7.676 -1.446 1 98.75 89 LEU A CA 1
ATOM 643 C C . LEU A 1 89 ? 4.578 7.527 -0.4 1 98.75 89 LEU A C 1
ATOM 645 O O . LEU A 1 89 ? 5.676 8.062 -0.567 1 98.75 89 LEU A O 1
ATOM 649 N N . LEU A 1 90 ? 4.32 6.836 0.665 1 98.62 90 LEU A N 1
ATOM 650 C CA . LEU A 1 90 ? 5.277 6.656 1.75 1 98.62 90 LEU A CA 1
ATOM 651 C C . LEU A 1 90 ? 6.5 5.879 1.274 1 98.62 90 LEU A C 1
ATOM 653 O O . LEU A 1 90 ? 7.621 6.145 1.711 1 98.62 90 LEU A O 1
ATOM 657 N N . ASP A 1 91 ? 6.32 4.871 0.382 1 98.38 91 ASP A N 1
ATOM 658 C CA . ASP A 1 91 ? 7.449 4.141 -0.19 1 98.38 91 ASP A CA 1
ATOM 659 C C . ASP A 1 91 ? 8.43 5.094 -0.878 1 98.38 91 ASP A C 1
ATOM 661 O O . ASP A 1 91 ? 9.641 4.918 -0.782 1 98.38 91 ASP A O 1
ATOM 665 N N . TRP A 1 92 ? 7.895 6.102 -1.551 1 98.19 92 TRP A N 1
ATOM 666 C CA . TRP A 1 92 ? 8.727 7.051 -2.283 1 98.19 92 TRP A CA 1
ATOM 667 C C . TRP A 1 92 ? 9.57 7.887 -1.325 1 98.19 92 TRP A C 1
ATOM 669 O O . TRP A 1 92 ? 10.547 8.516 -1.737 1 98.19 92 TRP A O 1
ATOM 679 N N . THR A 1 93 ? 9.227 7.91 -0.028 1 97.31 93 THR A N 1
ATOM 680 C CA . THR A 1 93 ? 9.914 8.789 0.906 1 97.31 93 THR A CA 1
ATOM 681 C C . THR A 1 93 ? 11.047 8.047 1.611 1 97.31 93 THR A C 1
ATOM 683 O O . THR A 1 93 ? 11.844 8.656 2.324 1 97.31 93 THR A O 1
ATOM 686 N N . VAL A 1 94 ? 11.133 6.711 1.515 1 93.69 94 VAL A N 1
ATOM 687 C CA . VAL A 1 94 ? 12.047 5.875 2.287 1 93.69 94 VAL A CA 1
ATOM 688 C C . VAL A 1 94 ? 13.492 6.191 1.9 1 93.69 94 VAL A C 1
ATOM 690 O O . VAL A 1 94 ? 14.312 6.52 2.758 1 93.69 94 VAL A O 1
ATOM 693 N N . GLY A 1 95 ? 13.812 6.184 0.614 1 90.44 95 GLY A N 1
ATOM 694 C CA . GLY A 1 95 ? 15.18 6.305 0.143 1 90.44 95 GLY A CA 1
ATOM 695 C C . GLY A 1 95 ? 15.773 7.68 0.376 1 90.44 95 GLY A C 1
ATOM 696 O O . GLY A 1 95 ? 16.984 7.82 0.552 1 90.44 95 GLY A O 1
ATOM 697 N N . THR A 1 96 ? 14.977 8.703 0.395 1 91.94 96 THR A N 1
ATOM 698 C CA . THR A 1 96 ? 15.438 10.086 0.497 1 91.94 96 THR A CA 1
ATOM 699 C C . THR A 1 96 ? 15.258 10.617 1.918 1 91.94 96 THR A C 1
ATOM 701 O O . THR A 1 96 ? 15.625 11.75 2.213 1 91.94 96 THR A O 1
ATOM 704 N N . ALA A 1 97 ? 14.68 9.898 2.816 1 94.06 97 ALA A N 1
ATOM 705 C CA . ALA A 1 97 ? 14.469 10.25 4.219 1 94.06 97 ALA A CA 1
ATOM 706 C C . ALA A 1 97 ? 13.68 11.547 4.348 1 94.06 97 ALA A C 1
ATOM 708 O O . ALA A 1 97 ? 13.984 12.391 5.191 1 94.06 97 ALA A O 1
ATOM 709 N N . ASP A 1 98 ? 12.672 11.703 3.461 1 96.19 98 ASP A N 1
ATOM 710 C CA . ASP A 1 98 ? 11.883 12.93 3.41 1 96.19 98 ASP A CA 1
ATOM 711 C C . ASP A 1 98 ? 11.125 13.148 4.715 1 96.19 98 ASP A C 1
ATOM 713 O O . ASP A 1 98 ? 10.852 14.289 5.098 1 96.19 98 ASP A O 1
ATOM 717 N N . LEU A 1 99 ? 10.828 12.086 5.445 1 97.94 99 LEU A N 1
ATOM 718 C CA . LEU A 1 99 ? 10 12.18 6.645 1 97.94 99 LEU A CA 1
ATOM 719 C C . LEU A 1 99 ? 10.836 11.992 7.902 1 97.94 99 LEU A C 1
ATOM 721 O O . LEU A 1 99 ? 10.32 12.062 9.016 1 97.94 99 LEU A O 1
ATOM 725 N N . TYR A 1 100 ? 12.141 11.766 7.727 1 97.69 100 TYR A N 1
ATOM 726 C CA . TYR A 1 100 ? 13 11.5 8.875 1 97.69 100 TYR A CA 1
ATOM 727 C C . TYR A 1 100 ? 12.969 12.656 9.867 1 97.69 100 TYR A C 1
ATOM 729 O O . TYR A 1 100 ? 13.234 13.797 9.5 1 97.69 100 TYR A O 1
ATOM 737 N N . GLU A 1 101 ? 12.578 12.367 11.031 1 97.56 101 GLU A N 1
ATOM 738 C CA . GLU A 1 101 ? 12.516 13.281 12.172 1 97.56 101 GLU A CA 1
ATOM 739 C C . GLU A 1 101 ? 11.484 14.383 11.938 1 97.56 101 GLU A C 1
ATOM 741 O O . GLU A 1 101 ? 11.391 15.328 12.719 1 97.56 101 GLU A O 1
ATOM 746 N N . LYS A 1 102 ? 10.719 14.312 10.844 1 98.06 102 LYS A N 1
ATOM 747 C CA . LYS A 1 102 ? 9.664 15.281 10.562 1 98.06 102 LYS A CA 1
ATOM 748 C C . LYS A 1 102 ? 8.477 15.094 11.5 1 98.06 102 LYS A C 1
ATOM 750 O O . LYS A 1 102 ? 7.91 14.008 11.586 1 98.06 102 LYS A O 1
ATOM 755 N N . PRO A 1 103 ? 8.156 16.156 12.297 1 98.12 103 PRO A N 1
ATOM 756 C CA . PRO A 1 103 ? 6.926 16.047 13.086 1 98.12 103 PRO A CA 1
ATOM 757 C C . PRO A 1 103 ? 5.723 15.617 12.25 1 98.12 103 PRO A C 1
ATOM 759 O O . PRO A 1 103 ? 5.438 16.234 11.219 1 98.12 103 PRO A O 1
ATOM 762 N N . THR A 1 104 ? 5.07 14.547 12.656 1 98.38 104 THR A N 1
ATOM 763 C CA . THR A 1 104 ? 3.996 13.93 11.883 1 98.38 104 THR A CA 1
ATOM 764 C C . THR A 1 104 ? 2.869 13.461 12.797 1 98.38 104 THR A C 1
ATOM 766 O O . THR A 1 104 ? 3.123 12.961 13.898 1 98.38 104 THR A O 1
ATOM 769 N N . ALA A 1 105 ? 1.67 13.625 12.406 1 98 105 ALA A N 1
ATOM 770 C CA . ALA A 1 105 ? 0.48 13.148 13.109 1 98 105 ALA A CA 1
ATOM 771 C C . ALA A 1 105 ? -0.569 12.641 12.125 1 98 105 ALA A C 1
ATOM 773 O O . ALA A 1 105 ? -0.394 12.75 10.906 1 98 105 ALA A O 1
ATOM 774 N N . TRP A 1 106 ? -1.615 12.008 12.656 1 97.69 106 TRP A N 1
ATOM 775 C CA . TRP A 1 106 ? -2.744 11.633 11.805 1 97.69 106 TRP A CA 1
ATOM 776 C C . TRP A 1 106 ? -4.059 11.75 12.57 1 97.69 106 TRP A C 1
ATOM 778 O O . TRP A 1 106 ? -4.074 11.719 13.805 1 97.69 106 TRP A O 1
ATOM 788 N N . LEU A 1 107 ? -5.023 12.016 11.805 1 96.31 107 LEU A N 1
ATOM 789 C CA . LEU A 1 107 ? -6.414 12.07 12.242 1 96.31 107 LEU A CA 1
ATOM 790 C C . LEU A 1 107 ? -7.188 10.852 11.75 1 96.31 107 LEU A C 1
ATOM 792 O O . LEU A 1 107 ? -7.129 10.508 10.57 1 96.31 107 LEU A O 1
ATOM 796 N N . THR A 1 108 ? -7.809 10.102 12.672 1 96.75 108 THR A N 1
ATOM 797 C CA . THR A 1 108 ? -8.703 9.016 12.305 1 96.75 108 THR A CA 1
ATOM 798 C C . THR A 1 108 ? -10.164 9.453 12.43 1 96.75 108 THR A C 1
ATOM 800 O O . THR A 1 108 ? -10.617 9.812 13.516 1 96.75 108 THR A O 1
ATOM 803 N N . VAL A 1 109 ? -10.875 9.344 11.352 1 97.62 109 VAL A N 1
ATOM 804 C CA . VAL A 1 109 ? -12.234 9.859 11.367 1 97.62 109 VAL A CA 1
ATOM 805 C C . VAL A 1 109 ? -13.234 8.711 11.25 1 97.62 109 VAL A C 1
ATOM 807 O O . VAL A 1 109 ? -14.445 8.93 11.227 1 97.62 109 VAL A O 1
ATOM 810 N N . ALA A 1 110 ? -12.773 7.527 11.148 1 96 110 ALA A N 1
ATOM 811 C CA . ALA A 1 110 ? -13.633 6.352 11.094 1 96 110 ALA A CA 1
ATOM 812 C C . ALA A 1 110 ? -14.406 6.176 12.406 1 96 110 ALA A C 1
ATOM 814 O O . ALA A 1 110 ? -13.906 6.535 13.477 1 96 110 ALA A O 1
ATOM 815 N N . VAL A 1 111 ? -15.562 5.656 12.336 1 93.69 111 VAL A N 1
ATOM 816 C CA . VAL A 1 111 ? -16.344 5.355 13.531 1 93.69 111 VAL A CA 1
ATOM 817 C C . VAL A 1 111 ? -15.625 4.297 14.359 1 93.69 111 VAL A C 1
ATOM 819 O O . VAL A 1 111 ? -14.789 3.555 13.844 1 93.69 111 VAL A O 1
ATOM 822 N N . PRO A 1 112 ? -15.984 4.281 15.672 1 90.31 112 PRO A N 1
ATOM 823 C CA . PRO A 1 112 ? -15.344 3.26 16.5 1 90.31 112 PRO A CA 1
ATOM 824 C C . PRO A 1 112 ? -15.523 1.848 15.953 1 90.31 112 PRO A C 1
ATOM 826 O O . PRO A 1 112 ? -16.594 1.509 15.445 1 90.31 112 PRO A O 1
ATOM 829 N N . GLY A 1 113 ? -14.461 1.053 16.047 1 91.38 113 GLY A N 1
ATOM 830 C CA . GLY A 1 113 ? -14.484 -0.298 15.516 1 91.38 113 GLY A CA 1
ATOM 831 C C . GLY A 1 113 ? -13.992 -0.378 14.086 1 91.38 113 GLY A C 1
ATOM 832 O O . GLY A 1 113 ? -13.797 -1.472 13.547 1 91.38 113 GLY A O 1
ATOM 833 N N . ARG A 1 114 ? -13.789 0.736 13.508 1 93.69 114 ARG A N 1
ATOM 834 C CA . ARG A 1 114 ? -13.281 0.791 12.141 1 93.69 114 ARG A CA 1
ATOM 835 C C . ARG A 1 114 ? -12.016 1.627 12.062 1 93.69 114 ARG A C 1
ATOM 837 O O . ARG A 1 114 ? -11.742 2.443 12.945 1 93.69 114 ARG A O 1
ATOM 844 N N . GLY A 1 115 ? -11.203 1.392 11.117 1 95.31 115 GLY A N 1
ATOM 845 C CA . GLY A 1 115 ? -10.047 2.232 10.844 1 95.31 115 GLY A CA 1
ATOM 846 C C . GLY A 1 115 ? -8.797 1.798 11.594 1 95.31 115 GLY A C 1
ATOM 847 O O . GLY A 1 115 ? -7.715 2.334 11.367 1 95.31 115 GLY A O 1
ATOM 848 N N . GLU A 1 116 ? -8.922 0.792 12.477 1 94.94 116 GLU A N 1
ATOM 849 C CA . GLU A 1 116 ? -7.816 0.388 13.336 1 94.94 116 GLU A CA 1
ATOM 850 C C . GLU A 1 116 ? -6.668 -0.194 12.508 1 94.94 116 GLU A C 1
ATOM 852 O O . GLU A 1 116 ? -5.496 0.038 12.82 1 94.94 116 GLU A O 1
ATOM 857 N N . GLY A 1 117 ? -7.016 -0.985 11.531 1 96 117 GLY A N 1
ATOM 858 C CA . GLY A 1 117 ? -5.98 -1.561 10.688 1 96 117 GLY A CA 1
ATOM 859 C C . GLY A 1 117 ? -5.172 -0.519 9.938 1 96 117 GLY A C 1
ATOM 860 O O . GLY A 1 117 ? -3.945 -0.605 9.867 1 96 117 GLY A O 1
ATOM 861 N N . ALA A 1 118 ? -5.832 0.478 9.398 1 96.81 118 ALA A N 1
ATOM 862 C CA . ALA A 1 118 ? -5.156 1.55 8.672 1 96.81 118 ALA A CA 1
ATOM 863 C C . ALA A 1 118 ? -4.262 2.367 9.602 1 96.81 118 ALA A C 1
ATOM 865 O O . ALA A 1 118 ? -3.117 2.672 9.266 1 96.81 118 ALA A O 1
ATOM 866 N N . THR A 1 119 ? -4.762 2.684 10.789 1 95.19 119 THR A N 1
ATOM 867 C CA . THR A 1 119 ? -4.008 3.469 11.766 1 95.19 119 THR A CA 1
ATOM 868 C C . THR A 1 119 ? -2.771 2.707 12.234 1 95.19 119 THR A C 1
ATOM 870 O O . THR A 1 119 ? -1.683 3.279 12.32 1 95.19 119 THR A O 1
ATOM 873 N N . ALA A 1 120 ? -2.945 1.434 12.508 1 95.25 120 ALA A N 1
ATOM 874 C CA . ALA A 1 120 ? -1.826 0.613 12.969 1 95.25 120 ALA A CA 1
ATOM 875 C C . ALA A 1 120 ? -0.734 0.532 11.906 1 95.25 120 ALA A C 1
ATOM 877 O O . ALA A 1 120 ? 0.453 0.664 12.211 1 95.25 120 ALA A O 1
ATOM 878 N N . THR A 1 121 ? -1.124 0.3 10.695 1 97.19 121 THR A N 1
ATOM 879 C CA . THR A 1 121 ? -0.155 0.2 9.609 1 97.19 121 THR A CA 1
ATOM 880 C C . THR A 1 121 ? 0.529 1.543 9.367 1 97.19 121 THR A C 1
ATOM 882 O O . THR A 1 121 ? 1.744 1.6 9.172 1 97.19 121 THR A O 1
ATOM 885 N N . LEU A 1 122 ? -0.257 2.625 9.391 1 97.5 122 LEU A N 1
ATOM 886 C CA . LEU A 1 122 ? 0.323 3.953 9.219 1 97.5 122 LEU A CA 1
ATOM 887 C C . LEU A 1 122 ? 1.371 4.23 10.289 1 97.5 122 LEU A C 1
ATOM 889 O O . LEU A 1 122 ? 2.475 4.688 9.984 1 97.5 122 LEU A O 1
ATOM 893 N N . ALA A 1 123 ? 1.045 3.939 11.5 1 96.94 123 ALA A N 1
ATOM 894 C CA . ALA A 1 123 ? 1.981 4.125 12.602 1 96.94 123 ALA A CA 1
ATOM 895 C C . ALA A 1 123 ? 3.264 3.33 12.375 1 96.94 123 ALA A C 1
ATOM 897 O O . ALA A 1 123 ? 4.367 3.854 12.555 1 96.94 123 ALA A O 1
ATOM 898 N N . SER A 1 124 ? 3.121 2.119 11.977 1 96.31 124 SER A N 1
ATOM 899 C CA . SER A 1 124 ? 4.266 1.248 11.742 1 96.31 124 SER A CA 1
ATOM 900 C C . SER A 1 124 ? 5.16 1.797 10.633 1 96.31 124 SER A C 1
ATOM 902 O O . SER A 1 124 ? 6.383 1.874 10.797 1 96.31 124 SER A O 1
ATOM 904 N N . VAL A 1 125 ? 4.582 2.182 9.516 1 97.88 125 VAL A N 1
ATOM 905 C CA . VAL A 1 125 ? 5.348 2.67 8.375 1 97.88 125 VAL A CA 1
ATOM 906 C C . VAL A 1 125 ? 6.047 3.979 8.734 1 97.88 125 VAL A C 1
ATOM 908 O O . VAL A 1 125 ? 7.219 4.176 8.406 1 97.88 125 VAL A O 1
ATOM 911 N N . LEU A 1 126 ? 5.336 4.91 9.43 1 97.88 126 LEU A N 1
ATOM 912 C CA . LEU A 1 126 ? 5.938 6.176 9.836 1 97.88 126 LEU A CA 1
ATOM 913 C C . LEU A 1 126 ? 7.105 5.941 10.789 1 97.88 126 LEU A C 1
ATOM 915 O O . LEU A 1 126 ? 8.102 6.668 10.742 1 97.88 126 LEU A O 1
ATOM 919 N N . GLY A 1 127 ? 6.941 4.957 11.68 1 96.62 127 GLY A N 1
ATOM 920 C CA . GLY A 1 127 ? 8.07 4.559 12.516 1 96.62 127 GLY A CA 1
ATOM 921 C C . GLY A 1 127 ? 9.266 4.094 11.711 1 96.62 127 GLY A C 1
ATOM 922 O O . GLY A 1 127 ? 10.406 4.473 12 1 96.62 127 GLY A O 1
ATOM 923 N N . TYR A 1 128 ? 9.07 3.303 10.742 1 95.75 128 TYR A N 1
ATOM 924 C CA . TYR A 1 128 ? 10.133 2.762 9.898 1 95.75 128 TYR A CA 1
ATOM 925 C C . TYR A 1 128 ? 10.875 3.875 9.164 1 95.75 128 TYR A C 1
ATOM 927 O O . TYR A 1 128 ? 12.102 3.84 9.047 1 95.75 128 TYR A O 1
ATOM 935 N N . VAL A 1 129 ? 10.109 4.875 8.664 1 95.81 129 VAL A N 1
ATOM 936 C CA . VAL A 1 129 ? 10.75 5.918 7.867 1 95.81 129 VAL A CA 1
ATOM 937 C C . VAL A 1 129 ? 11.32 6.996 8.789 1 95.81 129 VAL A C 1
ATOM 939 O O . VAL A 1 129 ? 11.852 8.008 8.312 1 95.81 129 VAL A O 1
ATOM 942 N N . GLY A 1 130 ? 11.156 6.848 10.102 1 96.5 130 GLY A N 1
ATOM 943 C CA . GLY A 1 130 ? 11.812 7.688 11.086 1 96.5 130 GLY A CA 1
ATOM 944 C C . GLY A 1 130 ? 11.07 8.984 11.359 1 96.5 130 GLY A C 1
ATOM 945 O O . GLY A 1 130 ? 11.664 9.961 11.82 1 96.5 130 GLY A O 1
ATOM 946 N N . ALA A 1 131 ? 9.781 9.055 10.984 1 97.62 131 ALA A N 1
ATOM 947 C CA . ALA A 1 131 ? 8.992 10.242 11.297 1 97.62 131 ALA A CA 1
ATOM 948 C C . ALA A 1 131 ? 8.898 10.461 12.805 1 97.62 131 ALA A C 1
ATOM 950 O O . ALA A 1 131 ? 8.953 9.5 13.578 1 97.62 131 ALA A O 1
ATOM 951 N N . ALA A 1 132 ? 8.828 11.695 13.219 1 97.62 132 ALA A N 1
ATOM 952 C CA . ALA A 1 132 ? 8.633 12.023 14.633 1 97.62 132 ALA A CA 1
ATOM 953 C C . ALA A 1 132 ? 7.152 12.086 14.984 1 97.62 132 ALA A C 1
ATOM 955 O O . ALA A 1 132 ? 6.492 13.102 14.734 1 97.62 132 ALA A O 1
ATOM 956 N N . VAL A 1 133 ? 6.699 11 15.539 1 95.94 133 VAL A N 1
ATOM 957 C CA . VAL A 1 133 ? 5.293 10.922 15.922 1 95.94 133 VAL A CA 1
ATOM 958 C C . VAL A 1 133 ? 5.164 11.023 17.438 1 95.94 133 VAL A C 1
ATOM 960 O O . VAL A 1 133 ? 5.742 10.219 18.172 1 95.94 133 VAL A O 1
ATOM 963 N N . ASP A 1 134 ? 4.422 12.023 17.828 1 90.69 134 ASP A N 1
ATOM 964 C CA . ASP A 1 134 ? 4.059 12.133 19.234 1 90.69 134 ASP A CA 1
ATOM 965 C C . ASP A 1 134 ? 2.838 11.273 19.562 1 90.69 134 ASP A C 1
ATOM 967 O O . ASP A 1 134 ? 1.767 11.469 18.984 1 90.69 134 ASP A O 1
ATOM 971 N N . PRO A 1 135 ? 2.941 10.344 20.453 1 83.38 135 PRO A N 1
ATOM 972 C CA . PRO A 1 135 ? 1.84 9.43 20.766 1 83.38 135 PRO A CA 1
ATOM 973 C C . PRO A 1 135 ? 0.57 10.156 21.203 1 83.38 135 PRO A C 1
ATOM 975 O O . PRO A 1 135 ? -0.526 9.602 21.125 1 83.38 135 PRO A O 1
ATOM 978 N N . GLY A 1 136 ? 0.646 11.359 21.672 1 81.75 136 GLY A N 1
ATOM 979 C CA . GLY A 1 136 ? -0.507 12.133 22.109 1 81.75 136 GLY A CA 1
ATOM 980 C C . GLY A 1 136 ? -1.155 12.914 20.984 1 81.75 136 GLY A C 1
ATOM 981 O O . GLY A 1 136 ? -2.189 13.555 21.172 1 81.75 136 GLY A O 1
ATOM 982 N N . VAL A 1 137 ? -0.613 12.719 19.75 1 82.25 137 VAL A N 1
ATOM 983 C CA . VAL A 1 137 ? -1.047 13.609 18.688 1 82.25 137 VAL A CA 1
ATOM 984 C C . VAL A 1 137 ? -1.968 12.859 17.719 1 82.25 137 VAL A C 1
ATOM 986 O O . VAL A 1 137 ? -2.867 13.453 17.125 1 82.25 137 VAL A O 1
ATOM 989 N N . PRO A 1 138 ? -1.786 11.617 17.516 1 81.88 138 PRO A N 1
ATOM 990 C CA . PRO A 1 138 ? -2.881 11.008 16.75 1 81.88 138 PRO A CA 1
ATOM 991 C C . PRO A 1 138 ? -4.223 11.086 17.484 1 81.88 138 PRO A C 1
ATOM 993 O O . PRO A 1 138 ? -4.27 10.969 18.719 1 81.88 138 PRO A O 1
ATOM 996 N N . ALA A 1 139 ? -5.195 11.406 16.688 1 89.75 139 ALA A N 1
ATOM 997 C CA . ALA A 1 139 ? -6.508 11.57 17.312 1 89.75 139 ALA A CA 1
ATOM 998 C C . ALA A 1 139 ? -7.578 10.789 16.547 1 89.75 139 ALA A C 1
ATOM 1000 O O . ALA A 1 139 ? -7.461 10.578 15.344 1 89.75 139 ALA A O 1
ATOM 1001 N N . ARG A 1 140 ? -8.602 10.383 17.297 1 94.69 140 ARG A N 1
ATOM 1002 C CA . ARG A 1 140 ? -9.812 9.805 16.734 1 94.69 140 ARG A CA 1
ATOM 1003 C C . ARG A 1 140 ? -11 10.75 16.891 1 94.69 140 ARG A C 1
ATOM 1005 O O . ARG A 1 140 ? -11.406 11.07 18 1 94.69 140 ARG A O 1
ATOM 1012 N N . LEU A 1 141 ? -11.453 11.234 15.883 1 97.19 141 LEU A N 1
ATOM 1013 C CA . LEU A 1 141 ? -12.586 12.156 15.805 1 97.19 141 LEU A CA 1
ATOM 1014 C C . LEU A 1 141 ? -13.555 11.727 14.711 1 97.19 141 LEU A C 1
ATOM 1016 O O . LEU A 1 141 ? -13.477 12.211 13.578 1 97.19 141 LEU A O 1
ATOM 1020 N N . PRO A 1 142 ? -14.508 10.844 15.07 1 96.62 142 PRO A N 1
ATOM 1021 C CA . PRO A 1 142 ? -15.367 10.25 14.039 1 96.62 142 PRO A CA 1
ATOM 1022 C C . PRO A 1 142 ? -16.172 11.297 13.273 1 96.62 142 PRO A C 1
ATOM 1024 O O . PRO A 1 142 ? -16.625 12.281 13.852 1 96.62 142 PRO A O 1
ATOM 1027 N N . VAL A 1 143 ? -16.219 11.109 11.977 1 96.69 143 VAL A N 1
ATOM 1028 C CA . VAL A 1 143 ? -16.984 11.953 11.07 1 96.69 143 VAL A CA 1
ATOM 1029 C C . VAL A 1 143 ? -17.875 11.086 10.18 1 96.69 143 VAL A C 1
ATOM 1031 O O . VAL A 1 143 ? -17.375 10.195 9.484 1 96.69 143 VAL A O 1
ATOM 1034 N N . LEU A 1 144 ? -19.188 11.344 10.242 1 94.88 144 LEU A N 1
ATOM 1035 C CA . LEU A 1 144 ? -20.125 10.695 9.344 1 94.88 144 LEU A CA 1
ATOM 1036 C C . LEU A 1 144 ? -20.391 11.562 8.109 1 94.88 144 LEU A C 1
ATOM 1038 O O . LEU A 1 144 ? -20.219 12.781 8.164 1 94.88 144 LEU A O 1
ATOM 1042 N N . ARG A 1 145 ? -20.781 10.945 7.016 1 93.62 145 ARG A N 1
ATOM 1043 C CA . ARG A 1 145 ? -21.047 11.664 5.773 1 93.62 145 ARG A CA 1
ATOM 1044 C C . ARG A 1 145 ? -22.062 12.781 5.992 1 93.62 145 ARG A C 1
ATOM 1046 O O . ARG A 1 145 ? -21.938 13.867 5.426 1 93.62 145 ARG A O 1
ATOM 1053 N N . GLU A 1 146 ? -23.016 12.477 6.785 1 94.5 146 GLU A N 1
ATOM 1054 C CA . GLU A 1 146 ? -24.094 13.422 7.066 1 94.5 146 GLU A CA 1
ATOM 1055 C C . GLU A 1 146 ? -23.578 14.633 7.836 1 94.5 146 GLU A C 1
ATOM 1057 O O . GLU A 1 146 ? -24.25 15.656 7.926 1 94.5 146 GLU A O 1
ATOM 1062 N N . GLY A 1 147 ? -22.406 14.484 8.422 1 95.56 147 GLY A N 1
ATOM 1063 C CA . GLY A 1 147 ? -21.812 15.555 9.211 1 95.56 147 GLY A CA 1
ATOM 1064 C C . GLY A 1 147 ? -21.047 16.562 8.367 1 95.56 147 GLY A C 1
ATOM 1065 O O . GLY A 1 147 ? -20.562 17.562 8.883 1 95.56 147 GLY A O 1
ATOM 1066 N N . ILE A 1 148 ? -20.953 16.297 7.098 1 96.88 148 ILE A N 1
ATOM 1067 C CA . ILE A 1 148 ? -20.266 17.203 6.191 1 96.88 148 ILE A CA 1
ATOM 1068 C C . ILE A 1 148 ? -21.266 18.203 5.605 1 96.88 148 ILE A C 1
ATOM 1070 O O . ILE A 1 148 ? -22.266 17.812 4.992 1 96.88 148 ILE A O 1
ATOM 1074 N N . GLY A 1 149 ? -21.016 19.469 5.824 1 95.88 149 GLY A N 1
ATOM 1075 C CA . GLY A 1 149 ? -21.891 20.531 5.34 1 95.88 149 GLY A CA 1
ATOM 1076 C C . GLY A 1 149 ? -21.797 20.734 3.84 1 95.88 149 GLY A C 1
ATOM 1077 O O . GLY A 1 149 ? -20.938 20.141 3.178 1 95.88 149 GLY A O 1
ATOM 1078 N N . ALA A 1 150 ? -22.578 21.641 3.277 1 94.69 150 ALA A N 1
ATOM 1079 C CA . ALA A 1 150 ? -22.609 21.969 1.854 1 94.69 150 ALA A CA 1
ATOM 1080 C C . ALA A 1 150 ? -21.297 22.578 1.396 1 94.69 150 ALA A C 1
ATOM 1082 O O . ALA A 1 150 ? -20.938 22.484 0.221 1 94.69 150 ALA A O 1
ATOM 1083 N N . ASP A 1 151 ? -20.594 23.156 2.322 1 95.12 151 ASP A N 1
ATOM 1084 C CA . ASP A 1 151 ? -19.312 23.781 2.01 1 95.12 151 ASP A CA 1
ATOM 1085 C C . ASP A 1 151 ? -18.203 22.734 1.978 1 95.12 151 ASP A C 1
ATOM 1087 O O . ASP A 1 151 ? -17.047 23.047 1.699 1 95.12 151 ASP A O 1
ATOM 1091 N N . GLY A 1 152 ? -18.516 21.469 2.311 1 96.31 152 GLY A N 1
ATOM 1092 C CA . GLY A 1 152 ? -17.547 20.391 2.277 1 96.31 152 GLY A CA 1
ATOM 1093 C C . GLY A 1 152 ? -16.75 20.25 3.566 1 96.31 152 GLY A C 1
ATOM 1094 O O . GLY A 1 152 ? -15.797 19.469 3.637 1 96.31 152 GLY A O 1
ATOM 1095 N N . LEU A 1 153 ? -17.219 21 4.602 1 98.12 153 LEU A N 1
ATOM 1096 C CA . LEU A 1 153 ? -16.5 20.984 5.867 1 98.12 153 LEU A CA 1
ATOM 1097 C C . LEU A 1 153 ? -17.297 20.25 6.941 1 98.12 153 LEU A C 1
ATOM 1099 O O . LEU A 1 153 ? -18.516 20.156 6.855 1 98.12 153 LEU A O 1
ATOM 1103 N N . VAL A 1 154 ? -16.562 19.656 7.887 1 98 154 VAL A N 1
ATOM 1104 C CA . VAL A 1 154 ? -17.203 19.016 9.039 1 98 154 VAL A CA 1
ATOM 1105 C C . VAL A 1 154 ? -17.828 20.078 9.938 1 98 154 VAL A C 1
ATOM 1107 O O . VAL A 1 154 ? -17.156 21.016 10.352 1 98 154 VAL A O 1
ATOM 1110 N N . ALA A 1 155 ? -19.031 19.938 10.312 1 95.69 155 ALA A N 1
ATOM 1111 C CA . ALA A 1 155 ? -19.797 20.969 11.008 1 95.69 155 ALA A CA 1
ATOM 1112 C C . ALA A 1 155 ? -19.719 20.781 12.516 1 95.69 155 ALA A C 1
ATOM 1114 O O . ALA A 1 155 ? -19.812 21.75 13.273 1 95.69 155 ALA A O 1
ATOM 1115 N N . ALA A 1 156 ? -19.531 19.594 12.961 1 95.94 156 ALA A N 1
ATOM 1116 C CA . ALA A 1 156 ? -19.609 19.266 14.383 1 95.94 156 ALA A CA 1
ATOM 1117 C C . ALA A 1 156 ? -18.578 20.047 15.188 1 95.94 156 ALA A C 1
ATOM 1119 O O . ALA A 1 156 ? -17.375 19.938 14.938 1 95.94 156 ALA A O 1
ATOM 1120 N N . PRO A 1 157 ? -19.047 20.797 16.203 1 96.69 157 PRO A N 1
ATOM 1121 C CA . PRO A 1 157 ? -18.109 21.594 17.016 1 96.69 157 PRO A CA 1
ATOM 1122 C C . PRO A 1 157 ? -17.062 20.734 17.719 1 96.69 157 PRO A C 1
ATOM 1124 O O . PRO A 1 157 ? -15.922 21.156 17.891 1 96.69 157 PRO A O 1
ATOM 1127 N N . GLU A 1 158 ? -17.5 19.547 18.109 1 96 158 GLU A N 1
ATOM 1128 C CA . GLU A 1 158 ? -16.562 18.672 18.797 1 96 158 GLU A CA 1
ATOM 1129 C C . GLU A 1 158 ? -15.391 18.281 17.891 1 96 158 GLU A C 1
ATOM 1131 O O . GLU A 1 158 ? -14.242 18.219 18.328 1 96 158 GLU A O 1
ATOM 1136 N N . PHE A 1 159 ? -15.695 18 16.672 1 97.62 159 PHE A N 1
ATOM 1137 C CA . PHE A 1 159 ? -14.641 17.703 15.711 1 97.62 159 PHE A CA 1
ATOM 1138 C C . PHE A 1 159 ? -13.703 18.891 15.547 1 97.62 159 PHE A C 1
ATOM 1140 O O . PHE A 1 159 ? -12.484 18.734 15.602 1 97.62 159 PHE A O 1
ATOM 1147 N N . ARG A 1 160 ? -14.219 20.094 15.367 1 97.56 160 ARG A N 1
ATOM 1148 C CA . ARG A 1 160 ? -13.422 21.281 15.094 1 97.56 160 ARG A CA 1
ATOM 1149 C C . ARG A 1 160 ? -12.508 21.609 16.266 1 97.56 160 ARG A C 1
ATOM 1151 O O . ARG A 1 160 ? -11.344 21.969 16.078 1 97.56 160 ARG A O 1
ATOM 1158 N N . THR A 1 161 ? -13.047 21.469 17.469 1 97.31 161 THR A N 1
ATOM 1159 C CA . THR A 1 161 ? -12.25 21.703 18.672 1 97.31 161 THR A CA 1
ATOM 1160 C C . THR A 1 161 ? -11.102 20.703 18.766 1 97.31 161 THR A C 1
ATOM 1162 O O . THR A 1 161 ? -9.953 21.078 18.953 1 97.31 161 THR A O 1
ATOM 1165 N N . GLY A 1 162 ? -11.438 19.422 18.594 1 97.06 162 GLY A N 1
ATOM 1166 C CA . GLY A 1 162 ? -10.43 18.375 18.656 1 97.06 162 GLY A CA 1
ATOM 1167 C C . GLY A 1 162 ? -9.367 18.5 17.578 1 97.06 162 GLY A C 1
ATOM 1168 O O . GLY A 1 162 ? -8.172 18.328 17.859 1 97.06 162 GLY A O 1
ATOM 1169 N N . ALA A 1 163 ? -9.781 18.781 16.391 1 97.62 163 ALA A N 1
ATOM 1170 C CA . ALA A 1 163 ? -8.852 18.938 15.266 1 97.62 163 ALA A CA 1
ATOM 1171 C C . ALA A 1 163 ? -7.918 20.125 15.492 1 97.62 163 ALA A C 1
ATOM 1173 O O . ALA A 1 163 ? -6.73 20.062 15.18 1 97.62 163 ALA A O 1
ATOM 1174 N N . GLY A 1 164 ? -8.484 21.234 15.969 1 96.69 164 GLY A N 1
ATOM 1175 C CA . GLY A 1 164 ? -7.668 22.391 16.312 1 96.69 164 GLY A CA 1
ATOM 1176 C C . GLY A 1 164 ? -6.605 22.078 17.344 1 96.69 164 GLY A C 1
ATOM 1177 O O . GLY A 1 164 ? -5.461 22.531 17.219 1 96.69 164 GLY A O 1
ATOM 1178 N N . GLU A 1 165 ? -6.996 21.344 18.359 1 95.94 165 GLU A N 1
ATOM 1179 C CA . GLU A 1 165 ? -6.051 20.953 19.391 1 95.94 165 GLU A CA 1
ATOM 1180 C C . GLU A 1 165 ? -4.934 20.078 18.828 1 95.94 165 GLU A C 1
ATOM 1182 O O . GLU A 1 165 ? -3.762 20.266 19.156 1 95.94 165 GLU A O 1
ATOM 1187 N N . LEU A 1 166 ? -5.289 19.156 18 1 96.44 166 LEU A N 1
ATOM 1188 C CA . LEU A 1 166 ? -4.309 18.281 17.359 1 96.44 166 LEU A CA 1
ATOM 1189 C C . LEU A 1 166 ? -3.312 19.109 16.547 1 96.44 166 LEU A C 1
ATOM 1191 O O . LEU A 1 166 ? -2.102 18.891 16.625 1 96.44 166 LEU A O 1
ATOM 1195 N N . LEU A 1 167 ? -3.83 20.031 15.773 1 96.75 167 LEU A N 1
ATOM 1196 C CA . LEU A 1 167 ? -2.996 20.891 14.922 1 96.75 167 LEU A CA 1
ATOM 1197 C C . LEU A 1 167 ? -2.016 21.703 15.766 1 96.75 167 LEU A C 1
ATOM 1199 O O . LEU A 1 167 ? -0.829 21.781 15.438 1 96.75 167 LEU A O 1
ATOM 1203 N N . ARG A 1 168 ? -2.467 22.266 16.875 1 95.44 168 ARG A N 1
ATOM 1204 C CA . ARG A 1 168 ? -1.615 23.062 17.734 1 95.44 168 ARG A CA 1
ATOM 1205 C C . ARG A 1 168 ? -0.515 22.219 18.375 1 95.44 168 ARG A C 1
ATOM 1207 O O . ARG A 1 168 ? 0.637 22.641 18.453 1 95.44 168 ARG A O 1
ATOM 1214 N N . ARG A 1 169 ? -0.855 21.047 18.781 1 95.56 169 ARG A N 1
ATOM 1215 C CA . ARG A 1 169 ? 0.131 20.156 19.359 1 95.56 169 ARG A CA 1
ATOM 1216 C C . ARG A 1 169 ? 1.188 19.75 18.344 1 95.56 169 ARG A C 1
ATOM 1218 O O . ARG A 1 169 ? 2.379 19.688 18.656 1 95.56 169 ARG A O 1
ATOM 1225 N N . LEU A 1 170 ? 0.721 19.422 17.141 1 96.75 170 LEU A N 1
ATOM 1226 C CA . LEU A 1 170 ? 1.64 19.062 16.062 1 96.75 170 LEU A CA 1
ATOM 1227 C C . LEU A 1 170 ? 2.609 20.203 15.773 1 96.75 170 LEU A C 1
ATOM 1229 O O . LEU A 1 170 ? 3.816 19.984 15.648 1 96.75 170 LEU A O 1
ATOM 1233 N N . VAL A 1 171 ? 2.107 21.406 15.75 1 96.44 171 VAL A N 1
ATOM 1234 C CA . VAL A 1 171 ? 2.91 22.594 15.453 1 96.44 171 VAL A CA 1
ATOM 1235 C C . VAL A 1 171 ? 3.896 22.844 16.594 1 96.44 171 VAL A C 1
ATOM 1237 O O . VAL A 1 171 ? 5.043 23.234 16.344 1 96.44 171 VAL A O 1
ATOM 1240 N N . ALA A 1 172 ? 3.457 22.625 17.797 1 94.88 172 ALA A N 1
ATOM 1241 C CA . ALA A 1 172 ? 4.336 22.797 18.953 1 94.88 172 ALA A CA 1
ATOM 1242 C C . ALA A 1 172 ? 5.539 21.859 18.875 1 94.88 172 ALA A C 1
ATOM 1244 O O . ALA A 1 172 ? 6.641 22.219 19.312 1 94.88 172 ALA A O 1
ATOM 1245 N N . GLN A 1 173 ? 5.277 20.719 18.344 1 93.25 173 GLN A N 1
ATOM 1246 C CA . GLN A 1 173 ? 6.352 19.734 18.156 1 93.25 173 GLN A CA 1
ATOM 1247 C C . GLN A 1 173 ? 7.324 20.188 17.078 1 93.25 173 GLN A C 1
ATOM 1249 O O . GLN A 1 173 ? 8.508 19.828 17.109 1 93.25 173 GLN A O 1
ATOM 1254 N N . ALA A 1 174 ? 6.84 20.953 16.094 1 91.25 174 ALA A N 1
ATOM 1255 C CA . ALA A 1 174 ? 7.629 21.359 14.938 1 91.25 174 ALA A CA 1
ATOM 1256 C C . ALA A 1 174 ? 8.469 22.594 15.25 1 91.25 174 ALA A C 1
ATOM 1258 O O . ALA A 1 174 ? 9.383 22.938 14.492 1 91.25 174 ALA A O 1
ATOM 1259 N N . GLN A 1 175 ? 8.125 23.328 16.281 1 85.44 175 GLN A N 1
ATOM 1260 C CA . GLN A 1 175 ? 8.844 24.531 16.672 1 85.44 175 GLN A CA 1
ATOM 1261 C C . GLN A 1 175 ? 9.938 24.203 17.688 1 85.44 175 GLN A C 1
ATOM 1263 O O . GLN A 1 175 ? 11 24.828 17.688 1 85.44 175 GLN A O 1
ATOM 1268 N N . MET B 1 1 ? -6.402 -28.438 -17.359 1 88.88 1 MET B N 1
ATOM 1269 C CA . MET B 1 1 ? -5.156 -27.781 -17 1 88.88 1 MET B CA 1
ATOM 1270 C C . MET B 1 1 ? -5.41 -26.625 -16.031 1 88.88 1 MET B C 1
ATOM 1272 O O . MET B 1 1 ? -6.344 -25.844 -16.234 1 88.88 1 MET B O 1
ATOM 1276 N N . THR B 1 2 ? -4.699 -26.656 -14.898 1 95.75 2 THR B N 1
ATOM 1277 C CA . THR B 1 2 ? -4.863 -25.625 -13.883 1 95.75 2 THR B CA 1
ATOM 1278 C C . THR B 1 2 ? -3.971 -24.422 -14.188 1 95.75 2 THR B C 1
ATOM 1280 O O . THR B 1 2 ? -2.773 -24.578 -14.438 1 95.75 2 THR B O 1
ATOM 1283 N N . VAL B 1 3 ? -4.578 -23.266 -14.266 1 98.31 3 VAL B N 1
ATOM 1284 C CA . VAL B 1 3 ? -3.842 -22.031 -14.547 1 98.31 3 VAL B CA 1
ATOM 1285 C C . VAL B 1 3 ? -3.529 -21.312 -13.242 1 98.31 3 VAL B C 1
ATOM 1287 O O . VAL B 1 3 ? -4.438 -20.969 -12.484 1 98.31 3 VAL B O 1
ATOM 1290 N N . VAL B 1 4 ? -2.23 -21.094 -12.992 1 98.56 4 VAL B N 1
ATOM 1291 C CA . VAL B 1 4 ? -1.791 -20.344 -11.812 1 98.56 4 VAL B CA 1
ATOM 1292 C C . VAL B 1 4 ? -1.189 -19.016 -12.242 1 98.56 4 VAL B C 1
ATOM 1294 O O . VAL B 1 4 ? -0.231 -18.969 -13.016 1 98.56 4 VAL B O 1
ATOM 1297 N N . LEU B 1 5 ? -1.786 -17.953 -11.789 1 98.88 5 LEU B N 1
ATOM 1298 C CA . LEU B 1 5 ? -1.258 -16.609 -12.039 1 98.88 5 LEU B CA 1
ATOM 1299 C C . LEU B 1 5 ? -0.175 -16.25 -11.031 1 98.88 5 LEU B C 1
ATOM 1301 O O . LEU B 1 5 ? -0.373 -16.406 -9.82 1 98.88 5 LEU B O 1
ATOM 1305 N N . LEU B 1 6 ? 0.986 -15.875 -11.516 1 98.81 6 LEU B N 1
ATOM 1306 C CA . LEU B 1 6 ? 2.117 -15.469 -10.688 1 98.81 6 LEU B CA 1
ATOM 1307 C C . LEU B 1 6 ? 2.211 -13.953 -10.602 1 98.81 6 LEU B C 1
ATOM 1309 O O . LEU B 1 6 ? 2.295 -13.273 -11.625 1 98.81 6 LEU B O 1
ATOM 1313 N N . ILE B 1 7 ? 2.197 -13.43 -9.375 1 98.75 7 ILE B N 1
ATOM 1314 C CA . ILE B 1 7 ? 2.25 -11.992 -9.18 1 98.75 7 ILE B CA 1
ATOM 1315 C C . ILE B 1 7 ? 3.404 -11.633 -8.25 1 98.75 7 ILE B C 1
ATOM 1317 O O . ILE B 1 7 ? 3.387 -11.992 -7.066 1 98.75 7 ILE B O 1
ATOM 1321 N N . SER B 1 8 ? 4.387 -10.969 -8.789 1 98.56 8 SER B N 1
ATOM 1322 C CA . SER B 1 8 ? 5.461 -10.406 -7.977 1 98.56 8 SER B CA 1
ATOM 1323 C C . SER B 1 8 ? 5.094 -9.023 -7.449 1 98.56 8 SER B C 1
ATOM 1325 O O . SER B 1 8 ? 4.625 -8.172 -8.203 1 98.56 8 SER B O 1
ATOM 1327 N N . GLY B 1 9 ? 5.305 -8.789 -6.16 1 98.25 9 GLY B N 1
ATOM 1328 C CA . GLY B 1 9 ? 5.09 -7.473 -5.574 1 98.25 9 GLY B CA 1
ATOM 1329 C C . GLY B 1 9 ? 6.281 -6.547 -5.734 1 98.25 9 GLY B C 1
ATOM 1330 O O . GLY B 1 9 ? 6.262 -5.414 -5.254 1 98.25 9 GLY B O 1
ATOM 1331 N N . SER B 1 10 ? 7.293 -7.012 -6.355 1 96.5 10 SER B N 1
ATOM 1332 C CA . SER B 1 10 ? 8.5 -6.219 -6.551 1 96.5 10 SER B CA 1
ATOM 1333 C C . SER B 1 10 ? 8.508 -5.543 -7.918 1 96.5 10 SER B C 1
ATOM 1335 O O . SER B 1 10 ? 8.195 -6.18 -8.93 1 96.5 10 SER B O 1
ATOM 1337 N N . THR B 1 11 ? 8.891 -4.293 -7.941 1 94.25 11 THR B N 1
ATOM 1338 C CA . THR B 1 11 ? 9.031 -3.561 -9.195 1 94.25 11 THR B CA 1
ATOM 1339 C C . THR B 1 11 ? 10.492 -3.471 -9.617 1 94.25 11 THR B C 1
ATOM 1341 O O . THR B 1 11 ? 10.805 -2.922 -10.672 1 94.25 11 THR B O 1
ATOM 1344 N N . ARG B 1 12 ? 11.367 -4.086 -8.891 1 92.5 12 ARG B N 1
ATOM 1345 C CA . ARG B 1 12 ? 12.797 -4.035 -9.172 1 92.5 12 ARG B CA 1
ATOM 1346 C C . ARG B 1 12 ? 13.172 -4.969 -10.32 1 92.5 12 ARG B C 1
ATOM 1348 O O . ARG B 1 12 ? 12.602 -6.051 -10.453 1 92.5 12 ARG B O 1
ATOM 1355 N N . SER B 1 13 ? 14.18 -4.516 -11 1 87.56 13 SER B N 1
ATOM 1356 C CA . SER B 1 13 ? 14.656 -5.359 -12.094 1 87.56 13 SER B CA 1
ATOM 1357 C C . SER B 1 13 ? 15.32 -6.625 -11.562 1 87.56 13 SER B C 1
ATOM 1359 O O . SER B 1 13 ? 15.055 -7.723 -12.047 1 87.56 13 SER B O 1
ATOM 1361 N N . ALA B 1 14 ? 16.203 -6.445 -10.578 1 91.12 14 ALA B N 1
ATOM 1362 C CA . ALA B 1 14 ? 16.953 -7.559 -9.992 1 91.12 14 ALA B CA 1
ATOM 1363 C C . ALA B 1 14 ? 16.297 -8.031 -8.695 1 91.12 14 ALA B C 1
ATOM 1365 O O . ALA B 1 14 ? 16.953 -8.133 -7.66 1 91.12 14 ALA B O 1
ATOM 1366 N N . SER B 1 15 ? 15.125 -8.445 -8.805 1 95.56 15 SER B N 1
ATOM 1367 C CA . SER B 1 15 ? 14.328 -8.836 -7.648 1 95.56 15 SER B CA 1
ATOM 1368 C C . SER B 1 15 ? 14.453 -10.336 -7.371 1 95.56 15 SER B C 1
ATOM 1370 O O . SER B 1 15 ? 14.195 -11.156 -8.25 1 95.56 15 SER B O 1
ATOM 1372 N N . THR B 1 16 ? 14.812 -10.68 -6.062 1 97.31 16 THR B N 1
ATOM 1373 C CA . THR B 1 16 ? 14.805 -12.078 -5.656 1 97.31 16 THR B CA 1
ATOM 1374 C C . THR B 1 16 ? 13.383 -12.633 -5.633 1 97.31 16 THR B C 1
ATOM 1376 O O . THR B 1 16 ? 13.172 -13.82 -5.875 1 97.31 16 THR B O 1
ATOM 1379 N N . ASN B 1 17 ? 12.422 -11.797 -5.375 1 97.94 17 ASN B N 1
ATOM 1380 C CA . ASN B 1 17 ? 11.023 -12.219 -5.395 1 97.94 17 ASN B CA 1
ATOM 1381 C C . ASN B 1 17 ? 10.578 -12.625 -6.797 1 97.94 17 ASN B C 1
ATOM 1383 O O . ASN B 1 17 ? 9.938 -13.664 -6.973 1 97.94 17 ASN B O 1
ATOM 1387 N N . SER B 1 18 ? 10.93 -11.773 -7.781 1 97.94 18 SER B N 1
ATOM 1388 C CA . SER B 1 18 ? 10.594 -12.086 -9.164 1 97.94 18 SER B CA 1
ATOM 1389 C C . SER B 1 18 ? 11.344 -13.32 -9.648 1 97.94 18 SER B C 1
ATOM 1391 O O . SER B 1 18 ? 10.781 -14.164 -10.352 1 97.94 18 SER B O 1
ATOM 1393 N N . ALA B 1 19 ? 12.602 -13.414 -9.258 1 98.25 19 ALA B N 1
ATOM 1394 C CA . ALA B 1 19 ? 13.391 -14.586 -9.617 1 98.25 19 ALA B CA 1
ATOM 1395 C C . ALA B 1 19 ? 12.758 -15.859 -9.07 1 98.25 19 ALA B C 1
ATOM 1397 O O . ALA B 1 19 ? 12.75 -16.891 -9.742 1 98.25 19 ALA B O 1
ATOM 1398 N N . ALA B 1 20 ? 12.258 -15.805 -7.855 1 98.5 20 ALA B N 1
ATOM 1399 C CA . ALA B 1 20 ? 11.586 -16.938 -7.238 1 98.5 20 ALA B CA 1
ATOM 1400 C C . ALA B 1 20 ? 10.391 -17.391 -8.07 1 98.5 20 ALA B C 1
ATOM 1402 O O . ALA B 1 20 ? 10.25 -18.578 -8.383 1 98.5 20 ALA B O 1
ATOM 1403 N N . LEU B 1 21 ? 9.586 -16.469 -8.484 1 98.44 21 LEU B N 1
ATOM 1404 C CA . LEU B 1 21 ? 8.391 -16.797 -9.25 1 98.44 21 LEU B CA 1
ATOM 1405 C C . LEU B 1 21 ? 8.766 -17.281 -10.648 1 98.44 21 LEU B C 1
ATOM 1407 O O . LEU B 1 21 ? 8.109 -18.156 -11.211 1 98.44 21 LEU B O 1
ATOM 1411 N N . ARG B 1 22 ? 9.781 -16.656 -11.242 1 98.12 22 ARG B N 1
ATOM 1412 C CA . ARG B 1 22 ? 10.273 -17.156 -12.523 1 98.12 22 ARG B CA 1
ATOM 1413 C C . ARG B 1 22 ? 10.711 -18.609 -12.406 1 98.12 22 ARG B C 1
ATOM 1415 O O . ARG B 1 22 ? 10.5 -19.406 -13.32 1 98.12 22 ARG B O 1
ATOM 1422 N N . THR B 1 23 ? 11.344 -18.906 -11.297 1 98.62 23 THR B N 1
ATOM 1423 C CA . THR B 1 23 ? 11.781 -20.266 -11.055 1 98.62 23 THR B CA 1
ATOM 1424 C C . THR B 1 23 ? 10.586 -21.203 -10.914 1 98.62 23 THR B C 1
ATOM 1426 O O . THR B 1 23 ? 10.578 -22.297 -11.477 1 98.62 23 THR B O 1
ATOM 1429 N N . VAL B 1 24 ? 9.586 -20.766 -10.156 1 98.44 24 VAL B N 1
ATOM 1430 C CA . VAL B 1 24 ? 8.352 -21.547 -10.047 1 98.44 24 VAL B CA 1
ATOM 1431 C C . VAL B 1 24 ? 7.805 -21.844 -11.445 1 98.44 24 VAL B C 1
ATOM 1433 O O . VAL B 1 24 ? 7.414 -22.984 -11.727 1 98.44 24 VAL B O 1
ATOM 1436 N N . GLN B 1 25 ? 7.773 -20.812 -12.289 1 98.31 25 GLN B N 1
ATOM 1437 C CA . GLN B 1 25 ? 7.297 -20.969 -13.664 1 98.31 25 GLN B CA 1
ATOM 1438 C C . GLN B 1 25 ? 8.141 -21.984 -14.422 1 98.31 25 GLN B C 1
ATOM 1440 O O . GLN B 1 25 ? 7.609 -22.844 -15.125 1 98.31 25 GLN B O 1
ATOM 1445 N N . ALA B 1 26 ? 9.406 -21.953 -14.25 1 97.75 26 ALA B N 1
ATOM 1446 C CA . ALA B 1 26 ? 10.344 -22.797 -14.984 1 97.75 26 ALA B CA 1
ATOM 1447 C C . ALA B 1 26 ? 10.203 -24.266 -14.562 1 97.75 26 ALA B C 1
ATOM 1449 O O . ALA B 1 26 ? 10.391 -25.172 -15.375 1 97.75 26 ALA B O 1
ATOM 1450 N N . ILE B 1 27 ? 9.867 -24.484 -13.328 1 97.12 27 ILE B N 1
ATOM 1451 C CA . ILE B 1 27 ? 9.898 -25.859 -12.828 1 97.12 27 ILE B CA 1
ATOM 1452 C C . ILE B 1 27 ? 8.484 -26.438 -12.82 1 97.12 27 ILE B C 1
ATOM 1454 O O . ILE B 1 27 ? 8.273 -27.578 -12.422 1 97.12 27 ILE B O 1
ATOM 1458 N N . ALA B 1 28 ? 7.512 -25.609 -13.133 1 97.56 28 ALA B N 1
ATOM 1459 C CA . ALA B 1 28 ? 6.125 -26.078 -13.125 1 97.56 28 ALA B CA 1
ATOM 1460 C C . ALA B 1 28 ? 5.957 -27.328 -13.969 1 97.56 28 ALA B C 1
ATOM 1462 O O . ALA B 1 28 ? 6.473 -27.406 -15.086 1 97.56 28 ALA B O 1
ATOM 1463 N N . PRO B 1 29 ? 5.301 -28.328 -13.445 1 94.62 29 PRO B N 1
ATOM 1464 C CA . PRO B 1 29 ? 5.047 -29.516 -14.25 1 94.62 29 PRO B CA 1
ATOM 1465 C C . PRO B 1 29 ? 4.164 -29.25 -15.461 1 94.62 29 PRO B C 1
ATOM 1467 O O . PRO B 1 29 ? 3.539 -28.188 -15.547 1 94.62 29 PRO B O 1
ATOM 1470 N N . ALA B 1 30 ? 4.07 -30.172 -16.391 1 93 30 ALA B N 1
ATOM 1471 C CA . ALA B 1 30 ? 3.408 -30.016 -17.672 1 93 30 ALA B CA 1
ATOM 1472 C C . ALA B 1 30 ? 1.905 -29.812 -17.5 1 93 30 ALA B C 1
ATOM 1474 O O . ALA B 1 30 ? 1.253 -29.188 -18.344 1 93 30 ALA B O 1
ATOM 1475 N N . ASP B 1 31 ? 1.375 -30.266 -16.422 1 93.12 31 ASP B N 1
ATOM 1476 C CA . ASP B 1 31 ? -0.072 -30.219 -16.234 1 93.12 31 ASP B CA 1
ATOM 1477 C C . ASP B 1 31 ? -0.481 -28.938 -15.516 1 93.12 31 ASP B C 1
ATOM 1479 O O . ASP B 1 31 ? -1.663 -28.719 -15.234 1 93.12 31 ASP B O 1
ATOM 1483 N N . ILE B 1 32 ? 0.465 -28.109 -15.172 1 97 32 ILE B N 1
ATOM 1484 C CA . ILE B 1 32 ? 0.206 -26.812 -14.555 1 97 32 ILE B CA 1
ATOM 1485 C C . ILE B 1 32 ? 0.667 -25.703 -15.484 1 97 32 ILE B C 1
ATOM 1487 O O . ILE B 1 32 ? 1.838 -25.641 -15.867 1 97 32 ILE B O 1
ATOM 1491 N N . GLU B 1 33 ? -0.239 -24.891 -15.898 1 97.69 33 GLU B N 1
ATOM 1492 C CA . GLU B 1 33 ? 0.106 -23.703 -16.672 1 97.69 33 GLU B CA 1
ATOM 1493 C C . GLU B 1 33 ? 0.316 -22.5 -15.75 1 97.69 33 GLU B C 1
ATOM 1495 O O . GLU B 1 33 ? -0.531 -22.188 -14.914 1 97.69 33 GLU B O 1
ATOM 1500 N N . THR B 1 34 ? 1.404 -21.891 -15.844 1 98.31 34 THR B N 1
ATOM 1501 C CA . THR B 1 34 ? 1.65 -20.656 -15.109 1 98.31 34 THR B CA 1
ATOM 1502 C C . THR B 1 34 ? 1.604 -19.453 -16.031 1 98.31 34 THR B C 1
ATOM 1504 O O . THR B 1 34 ? 2.023 -19.531 -17.188 1 98.31 34 THR B O 1
ATOM 1507 N N . ARG B 1 35 ? 1.063 -18.375 -15.562 1 98.5 35 ARG B N 1
ATOM 1508 C CA . ARG B 1 35 ? 1.038 -17.109 -16.266 1 98.5 35 ARG B CA 1
ATOM 1509 C C . ARG B 1 35 ? 1.622 -15.984 -15.414 1 98.5 35 ARG B C 1
ATOM 1511 O O . ARG B 1 35 ? 1.3 -15.875 -14.227 1 98.5 35 ARG B O 1
ATOM 1518 N N . TRP B 1 36 ? 2.447 -15.266 -16.062 1 97.94 36 TRP B N 1
ATOM 1519 C CA . TRP B 1 36 ? 3.098 -14.148 -15.375 1 97.94 36 TRP B CA 1
ATOM 1520 C C . TRP B 1 36 ? 2.271 -12.875 -15.508 1 97.94 36 TRP B C 1
ATOM 1522 O O . TRP B 1 36 ? 1.85 -12.516 -16.609 1 97.94 36 TRP B O 1
ATOM 1532 N N . TYR B 1 37 ? 1.988 -12.195 -14.398 1 98.38 37 TYR B N 1
ATOM 1533 C CA . TYR B 1 37 ? 1.387 -10.867 -14.445 1 98.38 37 TYR B CA 1
ATOM 1534 C C . TYR B 1 37 ? 2.457 -9.781 -14.422 1 98.38 37 TYR B C 1
ATOM 1536 O O . TYR B 1 37 ? 3.234 -9.688 -13.469 1 98.38 37 TYR B O 1
ATOM 1544 N N . ASP B 1 38 ? 2.455 -8.938 -15.383 1 95.38 38 ASP B N 1
ATOM 1545 C CA . ASP B 1 38 ? 3.535 -7.965 -15.508 1 95.38 38 ASP B CA 1
ATOM 1546 C C . ASP B 1 38 ? 2.99 -6.539 -15.508 1 95.38 38 ASP B C 1
ATOM 1548 O O . ASP B 1 38 ? 3.688 -5.602 -15.898 1 95.38 38 ASP B O 1
ATOM 1552 N N . GLY B 1 39 ? 1.84 -6.32 -14.992 1 97.5 39 GLY B N 1
ATOM 1553 C CA . GLY B 1 39 ? 1.21 -5.016 -15.125 1 97.5 39 GLY B CA 1
ATOM 1554 C C . GLY B 1 39 ? 1.213 -4.215 -13.836 1 97.5 39 GLY B C 1
ATOM 1555 O O . GLY B 1 39 ? 0.538 -3.189 -13.734 1 97.5 39 GLY B O 1
ATOM 1556 N N . LEU B 1 40 ? 1.975 -4.641 -12.836 1 98.06 40 LEU B N 1
ATOM 1557 C CA . LEU B 1 40 ? 1.915 -4.055 -11.5 1 98.06 40 LEU B CA 1
ATOM 1558 C C . LEU B 1 40 ? 2.168 -2.551 -11.555 1 98.06 40 LEU B C 1
ATOM 1560 O O . LEU B 1 40 ? 1.398 -1.766 -11 1 98.06 40 LEU B O 1
ATOM 1564 N N . ALA B 1 41 ? 3.131 -2.121 -12.297 1 97 41 ALA B N 1
ATOM 1565 C CA . ALA B 1 41 ? 3.58 -0.732 -12.32 1 97 41 ALA B CA 1
ATOM 1566 C C . ALA B 1 41 ? 2.639 0.133 -13.148 1 97 41 ALA B C 1
ATOM 1568 O O . ALA B 1 41 ? 2.711 1.363 -13.102 1 97 41 ALA B O 1
ATOM 1569 N N . GLU B 1 42 ? 1.764 -0.458 -13.891 1 97.5 42 GLU B N 1
ATOM 1570 C CA . GLU B 1 42 ? 0.909 0.277 -14.82 1 97.5 42 GLU B CA 1
ATOM 1571 C C . GLU B 1 42 ? -0.442 0.6 -14.188 1 97.5 42 GLU B C 1
ATOM 1573 O O . GLU B 1 42 ? -1.23 1.362 -14.75 1 97.5 42 GLU B O 1
ATOM 1578 N N . LEU B 1 43 ? -0.704 0.024 -13.078 1 98.56 43 LEU B N 1
ATOM 1579 C CA . LEU B 1 43 ? -2 0.229 -12.445 1 98.56 43 LEU B CA 1
ATOM 1580 C C . LEU B 1 43 ? -2.121 1.647 -11.898 1 98.56 43 LEU B C 1
ATOM 1582 O O . LEU B 1 43 ? -1.241 2.113 -11.172 1 98.56 43 LEU B O 1
ATOM 1586 N N . PRO B 1 44 ? -3.174 2.377 -12.281 1 98.25 44 PRO B N 1
ATOM 1587 C CA . PRO B 1 44 ? -3.42 3.672 -11.648 1 98.25 44 PRO B CA 1
ATOM 1588 C C . PRO B 1 44 ? -3.773 3.541 -10.164 1 98.25 44 PRO B C 1
ATOM 1590 O O . PRO B 1 44 ? -4.109 2.449 -9.703 1 98.25 44 PRO B O 1
ATOM 1593 N N . ALA B 1 45 ? -3.602 4.652 -9.438 1 98.38 45 ALA B N 1
ATOM 1594 C CA . ALA B 1 45 ? -4.07 4.645 -8.055 1 98.38 45 ALA B CA 1
ATOM 1595 C C . ALA B 1 45 ? -5.543 4.25 -7.977 1 98.38 45 ALA B C 1
ATOM 1597 O O . ALA B 1 45 ? -6.375 4.785 -8.711 1 98.38 45 ALA B O 1
ATOM 1598 N N . PHE B 1 46 ? -5.852 3.338 -7.137 1 98.44 46 PHE B N 1
ATOM 1599 C CA . PHE B 1 46 ? -7.23 2.908 -6.934 1 98.44 46 PHE B CA 1
ATOM 1600 C C . PHE B 1 46 ? -8.102 4.074 -6.48 1 98.44 46 PHE B C 1
ATOM 1602 O O . PHE B 1 46 ? -7.695 4.859 -5.617 1 98.44 46 PHE B O 1
ATOM 1609 N N . ASN B 1 47 ? -9.203 4.215 -7.074 1 97.12 47 ASN B N 1
ATOM 1610 C CA . ASN B 1 47 ? -10.258 5.16 -6.738 1 97.12 47 ASN B CA 1
ATOM 1611 C C . ASN B 1 47 ? -11.609 4.469 -6.602 1 97.12 47 ASN B C 1
ATOM 1613 O O . ASN B 1 47 ? -12.133 3.924 -7.574 1 97.12 47 ASN B O 1
ATOM 1617 N N . PRO B 1 48 ? -12.188 4.504 -5.387 1 95.19 48 PRO B N 1
ATOM 1618 C CA . PRO B 1 48 ? -13.461 3.807 -5.176 1 95.19 48 PRO B CA 1
ATOM 1619 C C . PRO B 1 48 ? -14.57 4.316 -6.086 1 95.19 48 PRO B C 1
ATOM 1621 O O . PRO B 1 48 ? -15.562 3.615 -6.312 1 95.19 48 PRO B O 1
ATOM 1624 N N . ASP B 1 49 ? -14.414 5.566 -6.609 1 95.75 49 ASP B N 1
ATOM 1625 C CA . ASP B 1 49 ? -15.438 6.141 -7.48 1 95.75 49 ASP B CA 1
ATOM 1626 C C . ASP B 1 49 ? -15.273 5.648 -8.914 1 95.75 49 ASP B C 1
ATOM 1628 O O . ASP B 1 49 ? -16.141 5.875 -9.758 1 95.75 49 ASP B O 1
ATOM 1632 N N . ASP B 1 50 ? -14.172 5.027 -9.211 1 95.5 50 ASP B N 1
ATOM 1633 C CA . ASP B 1 50 ? -13.797 4.578 -10.547 1 95.5 50 ASP B CA 1
ATOM 1634 C C . ASP B 1 50 ? -13.992 3.07 -10.695 1 95.5 50 ASP B C 1
ATOM 1636 O O . ASP B 1 50 ? -13.344 2.285 -10 1 95.5 50 ASP B O 1
ATOM 1640 N N . ASP B 1 51 ? -14.805 2.615 -11.609 1 94.44 51 ASP B N 1
ATOM 1641 C CA . ASP B 1 51 ? -15.086 1.189 -11.742 1 94.44 51 ASP B CA 1
ATOM 1642 C C . ASP B 1 51 ? -13.977 0.48 -12.516 1 94.44 51 ASP B C 1
ATOM 1644 O O . ASP B 1 51 ? -14.031 -0.736 -12.711 1 94.44 51 ASP B O 1
ATOM 1648 N N . GLY B 1 52 ? -13.016 1.227 -12.984 1 95.25 52 GLY B N 1
ATOM 1649 C CA . GLY B 1 52 ? -11.82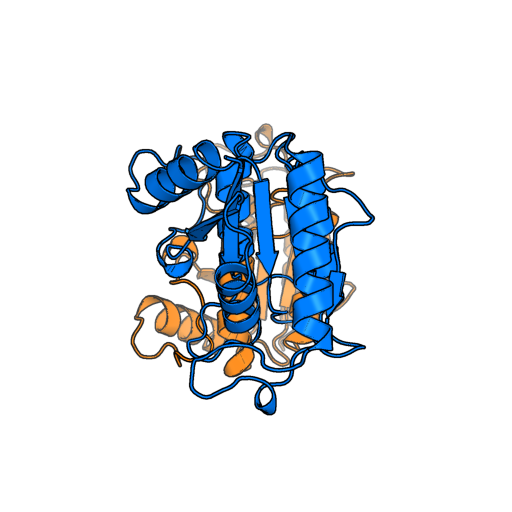 0.655 -13.586 1 95.25 52 GLY B CA 1
ATOM 1650 C C . GLY B 1 52 ? -11.961 0.398 -15.07 1 95.25 52 GLY B C 1
ATOM 1651 O O . GLY B 1 52 ? -10.977 0.079 -15.75 1 95.25 52 GLY B O 1
ATOM 1652 N N . THR B 1 53 ? -13.133 0.545 -15.648 1 95.62 53 THR B N 1
ATOM 1653 C CA . THR B 1 53 ? -13.406 0.174 -17.031 1 95.62 53 THR B CA 1
ATOM 1654 C C . THR B 1 53 ? -12.703 1.131 -18 1 95.62 53 THR B C 1
ATOM 1656 O O . THR B 1 53 ? -12.492 0.801 -19.172 1 95.62 53 THR B O 1
ATOM 1659 N N . GLY B 1 54 ? -12.32 2.293 -17.516 1 96.69 54 GLY B N 1
ATOM 1660 C CA . GLY B 1 54 ? -11.633 3.26 -18.344 1 96.69 54 GLY B CA 1
ATOM 1661 C C . GLY B 1 54 ? -10.133 3.049 -18.406 1 96.69 54 GLY B C 1
ATOM 1662 O O . GLY B 1 54 ? -9.414 3.801 -19.062 1 96.69 54 GLY B O 1
ATOM 1663 N N . HIS B 1 55 ? -9.625 2.02 -17.688 1 98 55 HIS B N 1
ATOM 1664 C CA . HIS B 1 55 ? -8.188 1.772 -17.594 1 98 55 HIS B CA 1
ATOM 1665 C C . HIS B 1 55 ? -7.824 0.407 -18.156 1 98 55 HIS B C 1
ATOM 1667 O O . HIS B 1 55 ? -8.062 -0.622 -17.531 1 98 55 HIS B O 1
ATOM 1673 N N . PRO B 1 56 ? -7.188 0.363 -19.344 1 98.31 56 PRO B N 1
ATOM 1674 C CA . PRO B 1 56 ? -6.789 -0.918 -19.938 1 98.31 56 PRO B CA 1
ATOM 1675 C C . PRO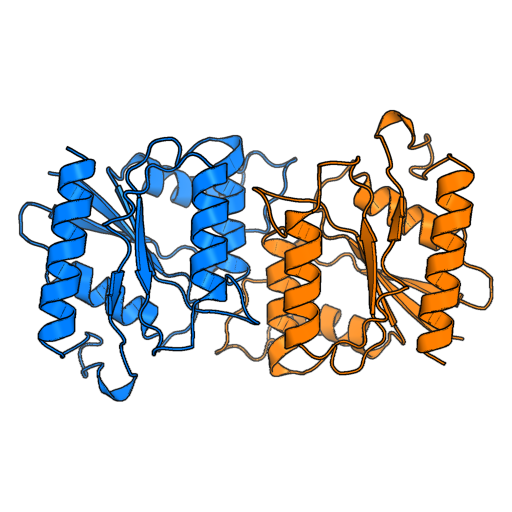 B 1 56 ? -5.98 -1.785 -18.969 1 98.31 56 PRO B C 1
ATOM 1677 O O . PRO B 1 56 ? -6.129 -3.01 -18.969 1 98.31 56 PRO B O 1
ATOM 1680 N N . SER B 1 57 ? -5.125 -1.144 -18.172 1 98.56 57 SER B N 1
ATOM 1681 C CA . SER B 1 57 ? -4.297 -1.893 -17.219 1 98.56 57 SER B CA 1
ATOM 1682 C C . SER B 1 57 ? -5.152 -2.586 -16.172 1 98.56 57 SER B C 1
ATOM 1684 O O . SER B 1 57 ? -4.855 -3.711 -15.766 1 98.56 57 SER B O 1
ATOM 1686 N N . VAL B 1 58 ? -6.227 -1.925 -15.672 1 98.44 58 VAL B N 1
ATOM 1687 C CA . VAL B 1 58 ? -7.121 -2.523 -14.688 1 98.44 58 VAL B CA 1
ATOM 1688 C C . VAL B 1 58 ? -7.91 -3.66 -15.328 1 98.44 58 VAL B C 1
ATOM 1690 O O . VAL B 1 58 ? -8.07 -4.727 -14.734 1 98.44 58 VAL B O 1
ATOM 1693 N N . LEU B 1 59 ? -8.367 -3.461 -16.562 1 98.06 59 LEU B N 1
ATOM 1694 C CA . LEU B 1 59 ? -9.086 -4.508 -17.281 1 98.06 59 LEU B CA 1
ATOM 1695 C C . LEU B 1 59 ? -8.188 -5.723 -17.5 1 98.06 59 LEU B C 1
ATOM 1697 O O . LEU B 1 59 ? -8.633 -6.863 -17.344 1 98.06 59 LEU B O 1
ATOM 1701 N N . ALA B 1 60 ? -6.953 -5.488 -17.859 1 98.5 60 ALA B N 1
ATOM 1702 C CA . ALA B 1 60 ? -6 -6.578 -18.062 1 98.5 60 ALA B CA 1
ATOM 1703 C C . ALA B 1 60 ? -5.785 -7.371 -16.781 1 98.5 60 ALA B C 1
ATOM 1705 O O . ALA B 1 60 ? -5.676 -8.602 -16.812 1 98.5 60 ALA B O 1
ATOM 1706 N N . LEU B 1 61 ? -5.676 -6.695 -15.656 1 98.62 61 LEU B N 1
ATOM 1707 C CA . LEU B 1 61 ? -5.566 -7.363 -14.367 1 98.62 61 LEU B CA 1
ATOM 1708 C C . LEU B 1 61 ? -6.762 -8.281 -14.125 1 98.62 61 LEU B C 1
ATOM 1710 O O . LEU B 1 61 ? -6.59 -9.453 -13.781 1 98.62 61 LEU B O 1
ATOM 1714 N N . ARG B 1 62 ? -7.918 -7.738 -14.305 1 97.94 62 ARG B N 1
ATOM 1715 C CA . ARG B 1 62 ? -9.141 -8.492 -14.039 1 97.94 62 ARG B CA 1
ATOM 1716 C C . ARG B 1 62 ? -9.258 -9.695 -14.969 1 97.94 62 ARG B C 1
ATOM 1718 O O . ARG B 1 62 ? -9.68 -10.773 -14.555 1 97.94 62 ARG B O 1
ATOM 1725 N N . GLU B 1 63 ? -8.898 -9.484 -16.188 1 98.06 63 GLU B N 1
ATOM 1726 C CA . GLU B 1 63 ? -8.898 -10.594 -17.141 1 98.06 63 GLU B CA 1
ATOM 1727 C C . GLU B 1 63 ? -7.93 -11.688 -16.703 1 98.06 63 GLU B C 1
ATOM 1729 O O . GLU B 1 63 ? -8.258 -12.875 -16.766 1 98.06 63 GLU B O 1
ATOM 1734 N N . ALA B 1 64 ? -6.738 -11.281 -16.312 1 98.62 64 ALA B N 1
ATOM 1735 C CA . ALA B 1 64 ? -5.742 -12.242 -15.844 1 98.62 64 ALA B CA 1
ATOM 1736 C C . ALA B 1 64 ? -6.25 -13.023 -14.633 1 98.62 64 ALA B C 1
ATOM 1738 O O . ALA B 1 64 ? -6.109 -14.25 -14.578 1 98.62 64 ALA B O 1
ATOM 1739 N N . LEU B 1 65 ? -6.84 -12.336 -13.703 1 98.62 65 LEU B N 1
ATOM 1740 C CA . LEU B 1 65 ? -7.371 -12.969 -12.5 1 98.62 65 LEU B CA 1
ATOM 1741 C C . LEU B 1 65 ? -8.523 -13.906 -12.844 1 98.62 65 LEU B C 1
ATOM 1743 O O . LEU B 1 65 ? -8.625 -15.008 -12.297 1 98.62 65 LEU B O 1
ATOM 1747 N N . ALA B 1 66 ? -9.383 -13.477 -13.742 1 98.12 66 ALA B N 1
ATOM 1748 C CA . ALA B 1 66 ? -10.531 -14.281 -14.141 1 98.12 66 ALA B CA 1
ATOM 1749 C C . ALA B 1 66 ? -10.094 -15.578 -14.828 1 98.12 66 ALA B C 1
ATOM 1751 O O . ALA B 1 66 ? -10.719 -16.625 -14.656 1 98.12 66 ALA B O 1
ATOM 1752 N N . ALA B 1 67 ? -9.07 -15.477 -15.555 1 98.06 67 ALA B N 1
ATOM 1753 C CA . ALA B 1 67 ? -8.602 -16.609 -16.344 1 98.06 67 ALA B CA 1
ATOM 1754 C C . ALA B 1 67 ? -7.824 -17.594 -15.484 1 98.06 67 ALA B C 1
ATOM 1756 O O . ALA B 1 67 ? -7.559 -18.734 -15.906 1 98.06 67 ALA B O 1
ATOM 1757 N N . ALA B 1 68 ? -7.41 -17.234 -14.328 1 98.5 68 ALA B N 1
ATOM 1758 C CA . ALA B 1 68 ? -6.586 -18.062 -13.461 1 98.5 68 ALA B CA 1
ATOM 1759 C C . ALA B 1 68 ? -7.453 -18.906 -12.531 1 98.5 68 ALA B C 1
ATOM 1761 O O . ALA B 1 68 ? -8.492 -18.453 -12.055 1 98.5 68 ALA B O 1
ATOM 1762 N N . ASP B 1 69 ? -6.98 -20.125 -12.258 1 98.25 69 ASP B N 1
ATOM 1763 C CA . ASP B 1 69 ? -7.625 -21 -11.281 1 98.25 69 ASP B CA 1
ATOM 1764 C C . ASP B 1 69 ? -7.09 -20.734 -9.875 1 98.25 69 ASP B C 1
ATOM 1766 O O . ASP B 1 69 ? -7.77 -21.031 -8.883 1 98.25 69 ASP B O 1
ATOM 1770 N N . ALA B 1 70 ? -5.914 -20.203 -9.789 1 98.31 70 ALA B N 1
ATOM 1771 C CA . ALA B 1 70 ? -5.227 -19.891 -8.539 1 98.31 70 ALA B CA 1
ATOM 1772 C C . ALA B 1 70 ? -4.219 -18.766 -8.727 1 98.31 70 ALA B C 1
ATOM 1774 O O . ALA B 1 70 ? -3.857 -18.438 -9.859 1 98.31 70 ALA B O 1
ATOM 1775 N N . VAL B 1 71 ? -3.842 -18.188 -7.625 1 98.75 71 VAL B N 1
ATOM 1776 C CA . VAL B 1 71 ? -2.877 -17.094 -7.676 1 98.75 71 VAL B CA 1
ATOM 1777 C C . VAL B 1 71 ? -1.742 -17.359 -6.691 1 98.75 71 VAL B C 1
ATOM 1779 O O . VAL B 1 71 ? -1.982 -17.781 -5.559 1 98.75 71 VAL B O 1
ATOM 1782 N N . LEU B 1 72 ? -0.515 -17.156 -7.094 1 98.62 72 LEU B N 1
ATOM 1783 C CA . LEU B 1 72 ? 0.671 -17.25 -6.25 1 98.62 72 LEU B CA 1
ATOM 1784 C C . LEU B 1 72 ? 1.399 -15.906 -6.195 1 98.62 72 LEU B C 1
ATOM 1786 O O . LEU B 1 72 ? 1.817 -15.375 -7.23 1 98.62 72 LEU B O 1
ATOM 1790 N N . PHE B 1 73 ? 1.528 -15.406 -4.996 1 98.69 73 PHE B N 1
ATOM 1791 C CA . PHE B 1 73 ? 2.209 -14.133 -4.77 1 98.69 73 PHE B CA 1
ATOM 1792 C C . PHE B 1 73 ? 3.617 -14.367 -4.23 1 98.69 73 PHE B C 1
ATOM 1794 O O . PHE B 1 73 ? 3.881 -15.375 -3.576 1 98.69 73 PHE B O 1
ATOM 1801 N N . CYS B 1 74 ? 4.527 -13.5 -4.465 1 98.44 74 CYS B N 1
ATOM 1802 C CA . CYS B 1 74 ? 5.812 -13.305 -3.803 1 98.44 74 CYS B CA 1
ATOM 1803 C C . CYS B 1 74 ? 6.168 -11.828 -3.727 1 98.44 74 CYS B C 1
ATOM 1805 O O . CYS B 1 74 ? 6.191 -11.133 -4.746 1 98.44 74 CYS B O 1
ATOM 1807 N N . THR B 1 75 ? 6.441 -11.352 -2.52 1 98 75 THR B N 1
ATOM 1808 C CA . THR B 1 75 ? 6.547 -9.898 -2.418 1 98 75 THR B CA 1
ATOM 1809 C C . THR B 1 75 ? 7.637 -9.5 -1.424 1 98 75 THR B C 1
ATOM 1811 O O . THR B 1 75 ? 7.859 -10.195 -0.43 1 98 75 THR B O 1
ATOM 1814 N N . PRO B 1 76 ? 8.352 -8.406 -1.737 1 97.56 76 PRO B N 1
ATOM 1815 C CA . PRO B 1 76 ? 9.258 -7.832 -0.745 1 97.56 76 PRO B CA 1
ATOM 1816 C C . PRO B 1 76 ? 8.523 -7.094 0.372 1 97.56 76 PRO B C 1
ATOM 1818 O O . PRO B 1 76 ? 7.293 -7.012 0.353 1 97.56 76 PRO B O 1
ATOM 1821 N N . GLU B 1 77 ? 9.32 -6.746 1.368 1 97.44 77 GLU B N 1
ATOM 1822 C CA . GLU B 1 77 ? 8.852 -5.855 2.424 1 97.44 77 GLU B CA 1
ATOM 1823 C C . GLU B 1 77 ? 9.406 -4.441 2.238 1 97.44 77 GLU B C 1
ATOM 1825 O O . GLU B 1 77 ? 10.617 -4.25 2.168 1 97.44 77 GLU B O 1
ATOM 1830 N N . TYR B 1 78 ? 8.477 -3.457 2.045 1 96.5 78 TYR B N 1
ATOM 1831 C CA . TYR B 1 78 ? 8.852 -2.049 1.991 1 96.5 78 TYR B CA 1
ATOM 1832 C C . TYR B 1 78 ? 8.359 -1.305 3.227 1 96.5 78 TYR B C 1
ATOM 1834 O O . TYR B 1 78 ? 7.156 -1.249 3.484 1 96.5 78 TYR B O 1
ATOM 1842 N N . ALA B 1 79 ? 9.383 -0.778 3.971 1 96.19 79 ALA B N 1
ATOM 1843 C CA . ALA B 1 79 ? 9.102 -0.022 5.188 1 96.19 79 ALA B CA 1
ATOM 1844 C C . ALA B 1 79 ? 8.211 -0.818 6.137 1 96.19 79 ALA B C 1
ATOM 1846 O O . ALA B 1 79 ? 7.18 -0.316 6.598 1 96.19 79 ALA B O 1
ATOM 1847 N N . GLY B 1 80 ? 8.484 -2.061 6.23 1 96.44 80 GLY B N 1
ATOM 1848 C CA . GLY B 1 80 ? 7.906 -2.898 7.266 1 96.44 80 GLY B CA 1
ATOM 1849 C C . GLY B 1 80 ? 6.613 -3.57 6.84 1 96.44 80 GLY B C 1
ATOM 1850 O O . GLY B 1 80 ? 6.004 -4.305 7.617 1 96.44 80 GLY B O 1
ATOM 1851 N N . THR B 1 81 ? 6.117 -3.359 5.676 1 97.75 81 THR B N 1
ATOM 1852 C CA . THR B 1 81 ? 4.859 -3.955 5.238 1 97.75 81 THR B CA 1
ATOM 1853 C C . THR B 1 81 ? 4.836 -4.117 3.723 1 97.75 81 THR B C 1
ATOM 1855 O O . THR B 1 81 ? 5.879 -4.082 3.072 1 97.75 81 THR B O 1
ATOM 1858 N N . LEU B 1 82 ? 3.648 -4.332 3.102 1 98.06 82 LEU B N 1
ATOM 1859 C CA . LEU B 1 82 ? 3.488 -4.555 1.668 1 98.06 82 LEU B CA 1
ATOM 1860 C C . LEU B 1 82 ? 3.93 -3.328 0.875 1 98.06 82 LEU B C 1
ATOM 1862 O O . LEU B 1 82 ? 3.68 -2.193 1.289 1 98.06 82 LEU B O 1
ATOM 1866 N N . PRO B 1 83 ? 4.555 -3.629 -0.283 1 98.38 83 PRO B N 1
ATOM 1867 C CA . PRO B 1 83 ? 4.723 -2.504 -1.204 1 98.38 83 PRO B CA 1
ATOM 1868 C C . PRO B 1 83 ? 3.398 -1.835 -1.565 1 98.38 83 PRO B C 1
ATOM 1870 O O . PRO B 1 83 ? 2.385 -2.518 -1.733 1 98.38 83 PRO B O 1
ATOM 1873 N N . GLY B 1 84 ? 3.428 -0.524 -1.65 1 98.62 84 GLY B N 1
ATOM 1874 C CA . GLY B 1 84 ? 2.225 0.213 -2.004 1 98.62 84 GLY B CA 1
ATOM 1875 C C . GLY B 1 84 ? 1.613 -0.237 -3.318 1 98.62 84 GLY B C 1
ATOM 1876 O O . GLY B 1 84 ? 0.389 -0.304 -3.447 1 98.62 84 GLY B O 1
ATOM 1877 N N . SER B 1 85 ? 2.455 -0.545 -4.297 1 98.5 85 SER B N 1
ATOM 1878 C CA . SER B 1 85 ? 1.979 -0.944 -5.617 1 98.5 85 SER B CA 1
ATOM 1879 C C . SER B 1 85 ? 1.214 -2.262 -5.555 1 98.5 85 SER B C 1
ATOM 1881 O O . SER B 1 85 ? 0.181 -2.416 -6.207 1 98.5 85 SER B O 1
ATOM 1883 N N . LEU B 1 86 ? 1.704 -3.217 -4.793 1 98.75 86 LEU B N 1
ATOM 1884 C CA . LEU B 1 86 ? 0.985 -4.477 -4.652 1 98.75 86 LEU B CA 1
ATOM 1885 C C . LEU B 1 86 ? -0.325 -4.277 -3.898 1 98.75 86 LEU B C 1
ATOM 1887 O O . LEU B 1 86 ? -1.355 -4.84 -4.273 1 98.75 86 LEU B O 1
ATOM 1891 N N . LYS B 1 87 ? -0.268 -3.51 -2.809 1 98.75 87 LYS B N 1
ATOM 1892 C CA . LYS B 1 87 ? -1.498 -3.221 -2.078 1 98.75 87 LYS B CA 1
ATOM 1893 C C . LYS B 1 87 ? -2.52 -2.525 -2.975 1 98.75 87 LYS B C 1
ATOM 1895 O O . LYS B 1 87 ? -3.723 -2.768 -2.857 1 98.75 87 LYS B O 1
ATOM 1900 N N . ASN B 1 88 ? -2.037 -1.618 -3.824 1 98.69 88 ASN B N 1
ATOM 1901 C CA . ASN B 1 88 ? -2.908 -0.948 -4.781 1 98.69 88 ASN B CA 1
ATOM 1902 C C . ASN B 1 88 ? -3.582 -1.945 -5.723 1 98.69 88 ASN B C 1
ATOM 1904 O O . ASN B 1 88 ? -4.77 -1.82 -6.02 1 98.69 88 ASN B O 1
ATOM 1908 N N . LEU B 1 89 ? -2.807 -2.904 -6.207 1 98.75 89 LEU B N 1
ATOM 1909 C CA . LEU B 1 89 ? -3.383 -3.979 -7.012 1 98.75 89 LEU B CA 1
ATOM 1910 C C . LEU B 1 89 ? -4.523 -4.664 -6.266 1 98.75 89 LEU B C 1
ATOM 1912 O O . LEU B 1 89 ? -5.602 -4.863 -6.824 1 98.75 89 LEU B O 1
ATOM 1916 N N . LEU B 1 90 ? -4.312 -5.035 -5.039 1 98.62 90 LEU B N 1
ATOM 1917 C CA . LEU B 1 90 ? -5.312 -5.734 -4.242 1 98.62 90 LEU B CA 1
ATOM 1918 C C . LEU B 1 90 ? -6.527 -4.848 -3.992 1 98.62 90 LEU B C 1
ATOM 1920 O O . LEU B 1 90 ? -7.66 -5.332 -3.955 1 98.62 90 LEU B O 1
ATOM 1924 N N . ASP B 1 91 ? -6.332 -3.518 -3.787 1 98.38 91 ASP B N 1
ATOM 1925 C CA . ASP B 1 91 ? -7.449 -2.59 -3.639 1 98.38 91 ASP B CA 1
ATOM 1926 C C . ASP B 1 91 ? -8.383 -2.66 -4.844 1 98.38 91 ASP B C 1
ATOM 1928 O O . ASP B 1 91 ? -9.609 -2.598 -4.691 1 98.38 91 ASP B O 1
ATOM 1932 N N . TRP B 1 92 ? -7.805 -2.805 -6.035 1 98.19 92 TRP B N 1
ATOM 1933 C CA . TRP B 1 92 ? -8.594 -2.842 -7.262 1 98.19 92 TRP B CA 1
ATOM 1934 C C . TRP B 1 92 ? -9.461 -4.098 -7.312 1 98.19 92 TRP B C 1
ATOM 1936 O O . TRP B 1 92 ? -10.414 -4.172 -8.094 1 98.19 92 TRP B O 1
ATOM 1946 N N . THR B 1 93 ? -9.164 -5.109 -6.488 1 97.38 93 THR B N 1
ATOM 1947 C CA . THR B 1 93 ? -9.883 -6.379 -6.582 1 97.38 93 THR B CA 1
ATOM 1948 C C . THR B 1 93 ? -11.047 -6.414 -5.602 1 97.38 93 THR B C 1
ATOM 1950 O O . THR B 1 93 ? -11.867 -7.34 -5.633 1 97.38 93 THR B O 1
ATOM 1953 N N . VAL B 1 94 ? -11.156 -5.48 -4.641 1 93.75 94 VAL B N 1
ATOM 1954 C CA . VAL B 1 94 ? -12.109 -5.512 -3.537 1 93.75 94 VAL B CA 1
ATOM 1955 C C . VAL B 1 94 ? -13.531 -5.398 -4.078 1 93.75 94 VAL B C 1
ATOM 1957 O O . VAL B 1 94 ? -14.375 -6.25 -3.805 1 93.75 94 VAL B O 1
ATOM 1960 N N . GLY B 1 95 ? -13.805 -4.402 -4.922 1 90.56 95 GLY B N 1
ATOM 1961 C CA . GLY B 1 95 ? -15.156 -4.094 -5.367 1 90.56 95 GLY B CA 1
ATOM 1962 C C . GLY B 1 95 ? -15.727 -5.145 -6.301 1 90.56 95 GLY B C 1
ATOM 1963 O O . GLY B 1 95 ? -16.938 -5.344 -6.348 1 90.56 95 GLY B O 1
ATOM 1964 N N . THR B 1 96 ? -14.906 -5.848 -7.031 1 91.94 96 THR B N 1
ATOM 1965 C CA . THR B 1 96 ? -15.344 -6.801 -8.047 1 91.94 96 THR B CA 1
ATOM 1966 C C . THR B 1 96 ? -15.203 -8.234 -7.535 1 91.94 96 THR B C 1
ATOM 1968 O O . THR B 1 96 ? -15.555 -9.18 -8.242 1 91.94 96 THR B O 1
ATOM 1971 N N . ALA B 1 97 ? -14.68 -8.477 -6.391 1 94 97 ALA B N 1
ATOM 1972 C CA . ALA B 1 97 ? -14.523 -9.781 -5.754 1 94 97 ALA B CA 1
ATOM 1973 C C . ALA B 1 97 ? -13.711 -10.727 -6.637 1 94 97 ALA B C 1
ATOM 1975 O O . ALA B 1 97 ? -14.031 -11.914 -6.75 1 94 97 ALA B O 1
ATOM 1976 N N . ASP B 1 98 ? -12.672 -10.164 -7.289 1 96.19 98 ASP B N 1
ATOM 1977 C CA . ASP B 1 98 ? -11.859 -10.93 -8.234 1 96.19 98 ASP B CA 1
ATOM 1978 C C . ASP B 1 98 ? -11.148 -12.086 -7.531 1 96.19 98 ASP B C 1
ATOM 1980 O O . ASP B 1 98 ? -10.867 -13.117 -8.148 1 96.19 98 ASP B O 1
ATOM 1984 N N . LEU B 1 99 ? -10.898 -11.961 -6.23 1 97.94 99 LEU B N 1
ATOM 1985 C CA . LEU B 1 99 ? -10.117 -12.953 -5.504 1 97.94 99 LEU B CA 1
ATOM 1986 C C . LEU B 1 99 ? -11.008 -13.781 -4.582 1 97.94 99 LEU B C 1
ATOM 1988 O O . LEU B 1 99 ? -10.523 -14.68 -3.893 1 97.94 99 LEU B O 1
ATOM 1992 N N . TYR B 1 100 ? -12.305 -13.477 -4.57 1 97.69 100 TYR B N 1
ATOM 1993 C CA . TYR B 1 100 ? -13.211 -14.164 -3.656 1 97.69 100 TYR B CA 1
ATOM 1994 C C . TYR B 1 100 ? -13.195 -15.672 -3.902 1 97.69 100 TYR B C 1
ATOM 1996 O O . TYR B 1 100 ? -13.422 -16.125 -5.027 1 97.69 100 TYR B O 1
ATOM 2004 N N . GLU B 1 101 ? -12.859 -16.391 -2.924 1 97.56 101 GLU B N 1
ATOM 2005 C CA . GLU B 1 101 ? -12.82 -17.859 -2.887 1 97.56 101 GLU B CA 1
ATOM 2006 C C . GLU B 1 101 ? -11.758 -18.406 -3.836 1 97.56 101 GLU B C 1
ATOM 2008 O O . GLU B 1 101 ? -11.68 -19.609 -4.059 1 97.56 101 GLU B O 1
ATOM 2013 N N . LYS B 1 102 ? -10.945 -17.531 -4.465 1 98 102 LYS B N 1
ATOM 2014 C CA . LYS B 1 102 ? -9.867 -17.953 -5.348 1 98 102 LYS B CA 1
ATOM 2015 C C . LYS B 1 102 ? -8.719 -18.578 -4.559 1 98 102 LYS B C 1
ATOM 2017 O O . LYS B 1 102 ? -8.18 -17.953 -3.646 1 98 102 LYS B O 1
ATOM 2022 N N . PRO B 1 103 ? -8.414 -19.875 -4.832 1 98.06 103 PRO B N 1
ATOM 2023 C CA . PRO B 1 103 ? -7.219 -20.422 -4.188 1 98.06 103 PRO B CA 1
ATOM 2024 C C . PRO B 1 103 ? -5.992 -19.531 -4.355 1 98.06 103 PRO B C 1
ATOM 2026 O O . PRO B 1 103 ? -5.656 -19.141 -5.477 1 98.06 103 PRO B O 1
ATOM 2029 N N . THR B 1 104 ? -5.375 -19.156 -3.246 1 98.31 104 THR B N 1
ATOM 2030 C CA . THR B 1 104 ? -4.285 -18.188 -3.236 1 98.31 104 THR B CA 1
ATOM 2031 C C . THR B 1 104 ? -3.203 -18.594 -2.244 1 98.31 104 THR B C 1
ATOM 2033 O O . THR B 1 104 ? -3.506 -19.109 -1.165 1 98.31 104 THR B O 1
ATOM 2036 N N . ALA B 1 105 ? -1.984 -18.422 -2.57 1 97.88 105 ALA B N 1
ATOM 2037 C CA . ALA B 1 105 ? -0.831 -18.656 -1.71 1 97.88 105 ALA B CA 1
ATOM 2038 C C . ALA B 1 105 ? 0.246 -17.594 -1.92 1 97.88 105 ALA B C 1
ATOM 2040 O O . ALA B 1 105 ? 0.121 -16.75 -2.799 1 97.88 105 ALA B O 1
ATOM 2041 N N . TRP B 1 106 ? 1.256 -17.625 -1.054 1 97.75 106 TRP B N 1
ATOM 2042 C CA . TRP B 1 106 ? 2.412 -16.766 -1.275 1 97.75 106 TRP B CA 1
ATOM 2043 C C . TRP B 1 106 ? 3.697 -17.453 -0.827 1 97.75 106 TRP B C 1
ATOM 2045 O O . TRP B 1 106 ? 3.662 -18.375 -0.021 1 97.75 106 TRP B O 1
ATOM 2055 N N . LEU B 1 107 ? 4.688 -17.047 -1.472 1 96.44 107 LEU B N 1
ATOM 2056 C CA . LEU B 1 107 ? 6.059 -17.453 -1.193 1 96.44 107 LEU B CA 1
ATOM 2057 C C . LEU B 1 107 ? 6.848 -16.312 -0.563 1 96.44 107 LEU B C 1
ATOM 2059 O O . LEU B 1 107 ? 6.836 -15.18 -1.073 1 96.44 107 LEU B O 1
ATOM 2063 N N . THR B 1 108 ? 7.422 -16.531 0.63 1 96.94 108 THR B N 1
ATOM 2064 C CA . THR B 1 108 ? 8.312 -15.562 1.256 1 96.94 108 THR B CA 1
ATOM 2065 C C . THR B 1 108 ? 9.773 -15.961 1.056 1 96.94 108 THR B C 1
ATOM 2067 O O . THR B 1 108 ? 10.195 -17.031 1.493 1 96.94 108 THR B O 1
ATOM 2070 N N . VAL B 1 109 ? 10.523 -15.078 0.475 1 97.69 109 VAL B N 1
ATOM 2071 C CA . VAL B 1 109 ? 11.898 -15.453 0.146 1 97.69 109 VAL B CA 1
ATOM 2072 C C . VAL B 1 109 ? 12.875 -14.641 0.99 1 97.69 109 VAL B C 1
ATOM 2074 O O . VAL B 1 109 ? 14.094 -14.789 0.865 1 97.69 109 VAL B O 1
ATOM 2077 N N . ALA B 1 110 ? 12.391 -13.789 1.802 1 96 110 ALA B N 1
ATOM 2078 C CA . ALA B 1 110 ? 13.242 -13.008 2.699 1 96 110 ALA B CA 1
ATOM 2079 C C . ALA B 1 110 ? 13.945 -13.906 3.709 1 96 110 ALA B C 1
ATOM 2081 O O . ALA B 1 110 ? 13.406 -14.938 4.117 1 96 110 ALA B O 1
ATOM 2082 N N . VAL B 1 111 ? 15.109 -13.547 4.113 1 93.69 111 VAL B N 1
ATOM 2083 C CA . VAL B 1 111 ? 15.828 -14.273 5.148 1 93.69 111 VAL B CA 1
ATOM 2084 C C . VAL B 1 111 ? 15.062 -14.211 6.465 1 93.69 111 VAL B C 1
ATOM 2086 O O . VAL B 1 111 ? 14.234 -13.32 6.664 1 93.69 111 VAL B O 1
ATOM 2089 N N . PRO B 1 112 ? 15.367 -15.203 7.336 1 90.38 112 PRO B N 1
ATOM 2090 C CA . PRO B 1 112 ? 14.68 -15.164 8.625 1 90.38 112 PRO B CA 1
ATOM 2091 C C . PRO B 1 112 ? 14.859 -13.828 9.352 1 90.38 112 PRO B C 1
ATOM 2093 O O . PRO B 1 112 ? 15.953 -13.25 9.32 1 90.38 112 PRO B O 1
ATOM 2096 N N . GLY B 1 113 ? 13.789 -13.367 9.984 1 91.56 113 GLY B N 1
ATOM 2097 C CA . GLY B 1 113 ? 13.812 -12.078 10.656 1 91.56 113 GLY B CA 1
ATOM 2098 C C . GLY B 1 113 ? 13.367 -10.93 9.773 1 91.56 113 GLY B C 1
ATOM 2099 O O . GLY B 1 113 ? 13.18 -9.812 10.25 1 91.56 113 GLY B O 1
ATOM 2100 N N . ARG B 1 114 ? 13.211 -11.211 8.539 1 93.69 114 ARG B N 1
ATOM 2101 C CA . ARG B 1 114 ? 12.758 -10.203 7.598 1 93.69 114 ARG B CA 1
ATOM 2102 C C . ARG B 1 114 ? 11.5 -10.664 6.863 1 93.69 114 ARG B C 1
ATOM 2104 O O . ARG B 1 114 ? 11.211 -11.859 6.805 1 93.69 114 ARG B O 1
ATOM 2111 N N . GLY B 1 115 ? 10.719 -9.781 6.406 1 95.44 115 GLY B N 1
ATOM 2112 C CA . GLY B 1 115 ? 9.594 -10.102 5.547 1 95.44 115 GLY B CA 1
ATOM 2113 C C . GLY B 1 115 ? 8.312 -10.367 6.32 1 95.44 115 GLY B C 1
ATOM 2114 O O . GLY B 1 115 ? 7.242 -10.523 5.723 1 95.44 115 GLY B O 1
ATOM 2115 N N . GLU B 1 116 ? 8.391 -10.391 7.656 1 95.06 116 GLU B N 1
ATOM 2116 C CA . GLU B 1 116 ? 7.242 -10.766 8.477 1 95.06 116 GLU B CA 1
ATOM 2117 C C . GLU B 1 116 ? 6.113 -9.75 8.344 1 95.06 116 GLU B C 1
ATOM 2119 O O . GLU B 1 116 ? 4.938 -10.117 8.32 1 95.06 116 GLU B O 1
ATOM 2124 N N . GLY B 1 117 ? 6.48 -8.492 8.336 1 96.12 117 GLY B N 1
ATOM 2125 C CA . GLY B 1 117 ? 5.465 -7.461 8.195 1 96.12 117 GLY B CA 1
ATOM 2126 C C . GLY B 1 117 ? 4.707 -7.547 6.887 1 96.12 117 GLY B C 1
ATOM 2127 O O . GLY B 1 117 ? 3.479 -7.418 6.863 1 96.12 117 GLY B O 1
ATOM 2128 N N . ALA B 1 118 ? 5.402 -7.797 5.8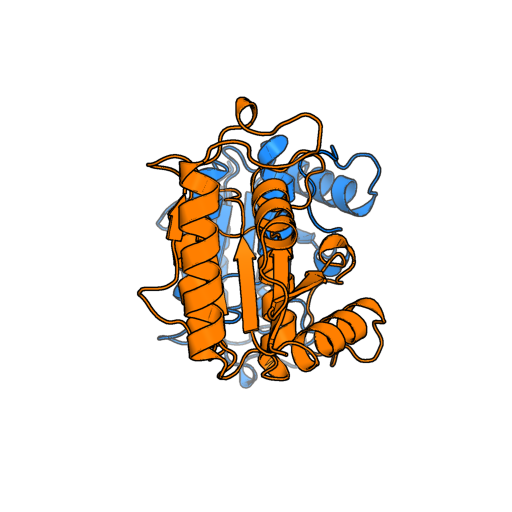01 1 96.94 118 ALA B N 1
ATOM 2129 C CA . ALA B 1 118 ? 4.773 -7.926 4.488 1 96.94 118 ALA B CA 1
ATOM 2130 C C . ALA B 1 118 ? 3.863 -9.148 4.434 1 96.94 118 ALA B C 1
ATOM 2132 O O . ALA B 1 118 ? 2.738 -9.07 3.936 1 96.94 118 ALA B O 1
ATOM 2133 N N . THR B 1 119 ? 4.32 -10.266 4.98 1 95.38 119 THR B N 1
ATOM 2134 C CA . THR B 1 119 ? 3.545 -11.5 4.988 1 95.38 119 THR B CA 1
ATOM 2135 C C . THR B 1 119 ? 2.275 -11.344 5.82 1 95.38 119 THR B C 1
ATOM 2137 O O . THR B 1 119 ? 1.193 -11.758 5.395 1 95.38 119 THR B O 1
ATOM 2140 N N . ALA B 1 120 ? 2.42 -10.742 6.977 1 95.38 120 ALA B N 1
ATOM 2141 C CA . ALA B 1 120 ? 1.271 -10.539 7.855 1 95.38 120 ALA B CA 1
ATOM 2142 C C . ALA B 1 120 ? 0.219 -9.656 7.191 1 95.38 120 ALA B C 1
ATOM 2144 O O . ALA B 1 120 ? -0.976 -9.953 7.238 1 95.38 120 ALA B O 1
ATOM 2145 N N . THR B 1 121 ? 0.647 -8.586 6.605 1 97.19 121 THR B N 1
ATOM 2146 C CA . THR B 1 121 ? -0.282 -7.676 5.949 1 97.19 121 THR B CA 1
ATOM 2147 C C . THR B 1 121 ? -0.931 -8.344 4.738 1 97.19 121 THR B C 1
ATOM 2149 O O . THR B 1 121 ? -2.137 -8.203 4.52 1 97.19 121 THR B O 1
ATOM 2152 N N . LEU B 1 122 ? -0.135 -9.07 3.957 1 97.56 122 LEU B N 1
ATOM 2153 C CA . LEU B 1 122 ? -0.686 -9.789 2.811 1 97.56 122 LEU B CA 1
ATOM 2154 C C . LEU B 1 122 ? -1.77 -10.766 3.25 1 97.56 122 LEU B C 1
ATOM 2156 O O . LEU B 1 122 ? -2.854 -10.805 2.664 1 97.56 122 LEU B O 1
ATOM 2160 N N . ALA B 1 123 ? -1.488 -11.508 4.254 1 97 123 ALA B N 1
ATOM 2161 C CA . ALA B 1 123 ? -2.465 -12.453 4.789 1 97 123 ALA B CA 1
ATOM 2162 C C . ALA B 1 123 ? -3.75 -11.742 5.203 1 97 123 ALA B C 1
ATOM 2164 O O . ALA B 1 123 ? -4.848 -12.203 4.883 1 97 123 ALA B O 1
ATOM 2165 N N . SER B 1 124 ? -3.611 -10.664 5.879 1 96.31 124 SER B N 1
ATOM 2166 C CA . SER B 1 124 ? -4.762 -9.906 6.352 1 96.31 124 SER B CA 1
ATOM 2167 C C . SER B 1 124 ? -5.605 -9.398 5.188 1 96.31 124 SER B C 1
ATOM 2169 O O . SER B 1 124 ? -6.828 -9.547 5.188 1 96.31 124 SER B O 1
ATOM 2171 N N . VAL B 1 125 ? -4.98 -8.797 4.191 1 97.88 125 VAL B N 1
ATOM 2172 C CA . VAL B 1 125 ? -5.695 -8.219 3.057 1 97.88 125 VAL B CA 1
ATOM 2173 C C . VAL B 1 125 ? -6.387 -9.336 2.266 1 97.88 125 VAL B C 1
ATOM 2175 O O . VAL B 1 125 ? -7.543 -9.188 1.859 1 97.88 125 VAL B O 1
ATOM 2178 N N . LEU B 1 126 ? -5.684 -10.477 2.025 1 97.88 126 LEU B N 1
ATOM 2179 C CA . LEU B 1 126 ? -6.277 -11.594 1.296 1 97.88 126 LEU B CA 1
ATOM 2180 C C . LEU B 1 126 ? -7.484 -12.148 2.043 1 97.88 126 LEU B C 1
ATOM 2182 O O . LEU B 1 126 ? -8.469 -12.562 1.423 1 97.88 126 LEU B O 1
ATOM 2186 N N . GLY B 1 127 ? -7.367 -12.203 3.385 1 96.62 127 GLY B N 1
ATOM 2187 C CA . GLY B 1 127 ? -8.531 -12.555 4.184 1 96.62 127 GLY B CA 1
ATOM 2188 C C . GLY B 1 127 ? -9.703 -11.617 3.979 1 96.62 127 GLY B C 1
ATOM 2189 O O . GLY B 1 127 ? -10.844 -12.062 3.84 1 96.62 127 GLY B O 1
ATOM 2190 N N . TYR B 1 128 ? -9.492 -10.375 3.959 1 95.75 128 TYR B N 1
ATOM 2191 C CA . TYR B 1 128 ? -10.523 -9.359 3.791 1 95.75 128 TYR B CA 1
ATOM 2192 C C . TYR B 1 128 ? -11.219 -9.508 2.443 1 95.75 128 TYR B C 1
ATOM 2194 O O . TYR B 1 128 ? -12.445 -9.375 2.352 1 95.75 128 TYR B O 1
ATOM 2202 N N . VAL B 1 129 ? -10.422 -9.781 1.381 1 95.94 129 VAL B N 1
ATOM 2203 C CA . VAL B 1 129 ? -11.016 -9.828 0.05 1 95.94 129 VAL B CA 1
ATOM 2204 C C . VAL B 1 129 ? -11.602 -11.219 -0.206 1 95.94 129 VAL B C 1
ATOM 2206 O O . VAL B 1 129 ? -12.102 -11.492 -1.3 1 95.94 129 VAL B O 1
ATOM 2209 N N . GLY B 1 130 ? -11.484 -12.125 0.765 1 96.44 130 GLY B N 1
ATOM 2210 C CA . GLY B 1 130 ? -12.172 -13.414 0.733 1 96.44 130 GLY B CA 1
ATOM 2211 C C . GLY B 1 130 ? -11.414 -14.469 -0.056 1 96.44 130 GLY B C 1
ATOM 2212 O O . GLY B 1 130 ? -12.008 -15.438 -0.523 1 96.44 130 GLY B O 1
ATOM 2213 N N . ALA B 1 131 ? -10.117 -14.258 -0.312 1 97.62 131 ALA B N 1
ATOM 2214 C CA . ALA B 1 131 ? -9.32 -15.273 -0.989 1 97.62 131 ALA B CA 1
ATOM 2215 C C . ALA B 1 131 ? -9.281 -16.562 -0.18 1 97.62 131 ALA B C 1
ATOM 2217 O O . ALA B 1 131 ? -9.375 -16.547 1.049 1 97.62 131 ALA B O 1
ATOM 2218 N N . ALA B 1 132 ? -9.203 -17.688 -0.849 1 97.62 132 ALA B N 1
ATOM 2219 C CA . ALA B 1 132 ? -9.062 -18.969 -0.189 1 97.62 132 ALA B CA 1
ATOM 2220 C C . ALA B 1 132 ? -7.59 -19.312 0.048 1 97.62 132 ALA B C 1
ATOM 2222 O O . ALA B 1 132 ? -6.902 -19.781 -0.858 1 97.62 132 ALA B O 1
ATOM 2223 N N . VAL B 1 133 ? -7.18 -19.047 1.26 1 95.94 133 VAL B N 1
ATOM 2224 C CA . VAL B 1 133 ? -5.793 -19.312 1.627 1 95.94 133 VAL B CA 1
ATOM 2225 C C . VAL B 1 133 ? -5.723 -20.516 2.553 1 95.94 133 VAL B C 1
ATOM 2227 O O . VAL B 1 133 ? -6.34 -20.531 3.623 1 95.94 133 VAL B O 1
ATOM 2230 N N . ASP B 1 134 ? -5 -21.484 2.088 1 90.31 134 ASP B N 1
ATOM 2231 C CA . ASP B 1 134 ? -4.684 -22.625 2.953 1 90.31 134 ASP B CA 1
ATOM 2232 C C . ASP B 1 134 ? -3.475 -22.312 3.836 1 90.31 134 ASP B C 1
ATOM 2234 O O . ASP B 1 134 ? -2.381 -22.047 3.332 1 90.31 134 ASP B O 1
ATOM 2238 N N . PRO B 1 135 ? -3.627 -22.344 5.129 1 83.25 135 PRO B N 1
ATOM 2239 C CA . PRO B 1 135 ? -2.543 -21.984 6.047 1 83.25 135 PRO B CA 1
ATOM 2240 C C . PRO B 1 135 ? -1.284 -22.812 5.836 1 83.25 135 PRO B C 1
ATOM 2242 O O . PRO B 1 135 ? -0.187 -22.391 6.211 1 83.25 135 PRO B O 1
ATOM 2245 N N . GLY B 1 136 ? -1.367 -24 5.277 1 81.25 136 GLY B N 1
ATOM 2246 C CA . GLY B 1 136 ? -0.222 -24.859 5.027 1 81.25 136 GLY B CA 1
ATOM 2247 C C . GLY B 1 136 ? 0.469 -24.562 3.709 1 81.25 136 GLY B C 1
ATOM 2248 O O . GLY B 1 136 ? 1.505 -25.156 3.398 1 81.25 136 GLY B O 1
ATOM 2249 N N . VAL B 1 137 ? -0.026 -23.5 3.025 1 81.06 137 VAL B N 1
ATOM 2250 C CA . VAL B 1 137 ? 0.458 -23.297 1.665 1 81.06 137 VAL B CA 1
ATOM 2251 C C . VAL B 1 137 ? 1.462 -22.156 1.64 1 81.06 137 VAL B C 1
ATOM 2253 O O . VAL B 1 137 ? 2.465 -22.203 0.924 1 81.06 137 VAL B O 1
ATOM 2256 N N . PRO B 1 138 ? 1.258 -21.125 2.344 1 83 138 PRO B N 1
ATOM 2257 C CA . PRO B 1 138 ? 2.369 -20.156 2.342 1 83 138 PRO B CA 1
ATOM 2258 C C . PRO B 1 138 ? 3.676 -20.781 2.836 1 83 138 PRO B C 1
ATOM 2260 O O . PRO B 1 138 ? 3.668 -21.609 3.752 1 83 138 PRO B O 1
ATOM 2263 N N . ALA B 1 139 ? 4.68 -20.422 2.135 1 89.56 139 ALA B N 1
ATOM 2264 C CA . ALA B 1 139 ? 5.973 -21.016 2.463 1 89.56 139 ALA B CA 1
ATOM 2265 C C . ALA B 1 139 ? 7.047 -19.953 2.604 1 89.56 139 ALA B C 1
ATOM 2267 O O . ALA B 1 139 ? 6.949 -18.875 2 1 89.56 139 ALA B O 1
ATOM 2268 N N . ARG B 1 140 ? 8.047 -20.266 3.438 1 94.69 140 ARG B N 1
ATOM 2269 C CA . ARG B 1 140 ? 9.266 -19.484 3.541 1 94.69 140 ARG B CA 1
ATOM 2270 C C . ARG B 1 140 ? 10.461 -20.234 2.951 1 94.6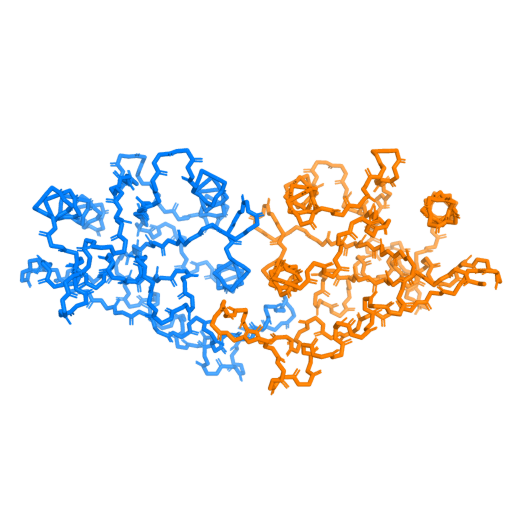9 140 ARG B C 1
ATOM 2272 O O . ARG B 1 140 ? 10.836 -21.297 3.443 1 94.69 140 ARG B O 1
ATOM 2279 N N . LEU B 1 141 ? 10.977 -19.781 1.956 1 97.19 141 LEU B N 1
ATOM 2280 C CA . LEU B 1 141 ? 12.125 -20.328 1.246 1 97.19 141 LEU B CA 1
ATOM 2281 C C . LEU B 1 141 ? 13.133 -19.234 0.906 1 97.19 141 LEU B C 1
ATOM 2283 O O . LEU B 1 141 ? 13.094 -18.672 -0.193 1 97.19 141 LEU B O 1
ATOM 2287 N N . PRO B 1 142 ? 14.039 -18.953 1.856 1 96.62 142 PRO B N 1
ATOM 2288 C CA . PRO B 1 142 ? 14.93 -17.797 1.68 1 96.62 142 PRO B CA 1
ATOM 2289 C C . PRO B 1 142 ? 15.773 -17.906 0.413 1 96.62 142 PRO B C 1
ATOM 2291 O O . PRO B 1 142 ? 16.234 -18.984 0.052 1 96.62 142 PRO B O 1
ATOM 2294 N N . VAL B 1 143 ? 15.875 -16.781 -0.278 1 96.69 143 VAL B N 1
ATOM 2295 C CA . VAL B 1 143 ? 16.688 -16.641 -1.479 1 96.69 143 VAL B CA 1
ATOM 2296 C C . VAL B 1 143 ? 17.594 -15.422 -1.355 1 96.69 143 VAL B C 1
ATOM 2298 O O . VAL B 1 143 ? 17.109 -14.305 -1.138 1 96.69 143 VAL B O 1
ATOM 2301 N N . LEU B 1 144 ? 18.906 -15.664 -1.459 1 94.94 144 LEU B N 1
ATOM 2302 C CA . LEU B 1 144 ? 19.875 -14.57 -1.51 1 94.94 144 LEU B CA 1
ATOM 2303 C C . LEU B 1 144 ? 20.188 -14.195 -2.953 1 94.94 144 LEU B C 1
ATOM 2305 O O . LEU B 1 144 ? 20.047 -15.016 -3.859 1 94.94 144 LEU B O 1
ATOM 2309 N N . ARG B 1 145 ? 20.625 -12.969 -3.178 1 93.75 145 ARG B N 1
ATOM 2310 C CA . ARG B 1 145 ? 20.953 -12.492 -4.52 1 93.75 145 ARG B CA 1
ATOM 2311 C C . ARG B 1 145 ? 21.984 -13.406 -5.188 1 93.75 145 ARG B C 1
ATOM 2313 O O . ARG B 1 145 ? 21.891 -13.672 -6.387 1 93.75 145 ARG B O 1
ATOM 2320 N N . GLU B 1 146 ? 22.891 -13.828 -4.398 1 94.56 146 GLU B N 1
ATOM 2321 C CA . GLU B 1 146 ? 23.969 -14.672 -4.898 1 94.56 146 GLU B CA 1
ATOM 2322 C C . GLU B 1 146 ? 23.438 -16.031 -5.344 1 94.56 146 GLU B C 1
ATOM 2324 O O . GLU B 1 146 ? 24.125 -16.781 -6.043 1 94.56 146 GLU B O 1
ATOM 2329 N N . GLY B 1 147 ? 22.25 -16.359 -4.906 1 95.44 147 GLY B N 1
ATOM 2330 C CA . GLY B 1 147 ? 21.641 -17.641 -5.246 1 95.44 147 GLY B CA 1
ATOM 2331 C C . GLY B 1 147 ? 20.922 -17.625 -6.586 1 95.44 147 GLY B C 1
ATOM 2332 O O . GLY B 1 147 ? 20.438 -18.656 -7.043 1 95.44 147 GLY B O 1
ATOM 2333 N N . ILE B 1 148 ? 20.891 -16.5 -7.207 1 96.88 148 ILE B N 1
ATOM 2334 C CA . ILE B 1 148 ? 20.25 -16.375 -8.516 1 96.88 148 ILE B CA 1
ATOM 2335 C C . ILE B 1 148 ? 21.297 -16.594 -9.617 1 96.88 148 ILE B C 1
ATOM 2337 O O . ILE B 1 148 ? 22.297 -15.883 -9.672 1 96.88 148 ILE B O 1
ATOM 2341 N N . GLY B 1 149 ? 21.047 -17.562 -10.453 1 95.88 149 GLY B N 1
ATOM 2342 C CA . GLY B 1 149 ? 21.969 -17.891 -11.539 1 95.88 149 GLY B CA 1
ATOM 2343 C C . GLY B 1 149 ? 21.922 -16.875 -12.672 1 95.88 149 GLY B C 1
ATOM 2344 O O . GLY B 1 149 ? 21.094 -15.969 -12.672 1 95.88 149 GLY B O 1
ATOM 2345 N N . ALA B 1 150 ? 22.734 -17.047 -13.695 1 94.62 150 ALA B N 1
ATOM 2346 C CA . ALA B 1 150 ? 22.828 -16.172 -14.859 1 94.62 150 ALA B CA 1
ATOM 2347 C C . ALA B 1 150 ? 21.531 -16.203 -15.672 1 94.62 150 ALA B C 1
ATOM 2349 O O . ALA B 1 150 ? 21.203 -15.234 -16.375 1 94.62 150 ALA B O 1
ATOM 2350 N N . ASP B 1 151 ? 20.812 -17.266 -15.539 1 95.12 151 ASP B N 1
ATOM 2351 C CA . ASP B 1 151 ? 19.547 -17.406 -16.25 1 95.12 151 ASP B CA 1
ATOM 2352 C C . ASP B 1 151 ? 18.422 -16.688 -15.516 1 95.12 151 ASP B C 1
ATOM 2354 O O . ASP B 1 151 ? 17.281 -16.672 -15.984 1 95.12 151 ASP B O 1
ATOM 2358 N N . GLY B 1 152 ? 18.703 -16.141 -14.328 1 96.31 152 GLY B N 1
ATOM 2359 C CA . GLY B 1 152 ? 17.719 -15.398 -13.562 1 96.31 152 GLY B CA 1
ATOM 2360 C C . GLY B 1 152 ? 16.875 -16.281 -12.656 1 96.31 152 GLY B C 1
ATOM 2361 O O . GLY B 1 152 ? 15.914 -15.82 -12.055 1 96.31 152 GLY B O 1
ATOM 2362 N N . LEU B 1 153 ? 17.328 -17.562 -12.539 1 98.12 153 LEU B N 1
AT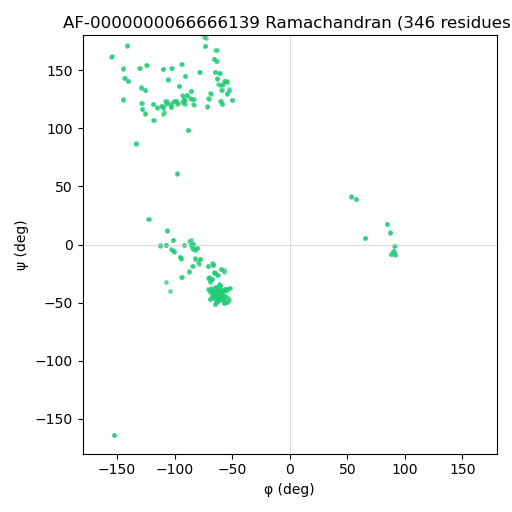OM 2363 C CA . LEU B 1 153 ? 16.562 -18.5 -11.742 1 98.12 153 LEU B CA 1
ATOM 2364 C C . LEU B 1 153 ? 17.297 -18.859 -10.461 1 98.12 153 LEU B C 1
ATOM 2366 O O . LEU B 1 153 ? 18.516 -18.75 -10.391 1 98.12 153 LEU B O 1
ATOM 2370 N N . VAL B 1 154 ? 16.516 -19.188 -9.422 1 98 154 VAL B N 1
ATOM 2371 C CA . VAL B 1 154 ? 17.094 -19.672 -8.172 1 98 154 VAL B CA 1
ATOM 2372 C C . VAL B 1 154 ? 17.703 -21.047 -8.375 1 98 154 VAL B C 1
ATOM 2374 O O . VAL B 1 154 ? 17.047 -21.969 -8.859 1 98 154 VAL B O 1
ATOM 2377 N N . ALA B 1 155 ? 18.891 -21.25 -7.977 1 95.75 155 ALA B N 1
ATOM 2378 C CA . ALA B 1 155 ? 19.656 -22.469 -8.289 1 95.75 155 ALA B CA 1
ATOM 2379 C C . ALA B 1 155 ? 19.516 -23.5 -7.18 1 95.75 155 ALA B C 1
ATOM 2381 O O . ALA B 1 155 ? 19.609 -24.703 -7.43 1 95.75 155 ALA B O 1
ATOM 2382 N N . ALA B 1 156 ? 19.297 -23.078 -5.996 1 96 156 ALA B N 1
ATOM 2383 C CA . ALA B 1 156 ? 19.312 -23.953 -4.828 1 96 156 ALA B CA 1
ATOM 2384 C C . ALA B 1 156 ? 18.266 -25.047 -4.949 1 96 156 ALA B C 1
ATOM 2386 O O . ALA B 1 156 ? 17.078 -24.766 -5.078 1 96 156 ALA B O 1
ATOM 2387 N N . PRO B 1 157 ? 18.703 -26.312 -4.852 1 96.69 157 PRO B N 1
ATOM 2388 C CA . PRO B 1 157 ? 17.766 -27.422 -4.977 1 96.69 157 PRO B CA 1
ATOM 2389 C C . PRO B 1 157 ? 16.672 -27.391 -3.902 1 96.69 157 PRO B C 1
ATOM 2391 O O . PRO B 1 157 ? 15.531 -27.781 -4.164 1 96.69 157 PRO B O 1
ATOM 2394 N N . GLU B 1 158 ? 17.062 -26.953 -2.734 1 96 158 GLU B N 1
ATOM 2395 C CA . GLU B 1 158 ? 16.094 -26.891 -1.652 1 96 158 GLU B CA 1
ATOM 2396 C C . GLU B 1 158 ? 14.953 -25.922 -1.984 1 96 158 GLU B C 1
ATOM 2398 O O . GLU B 1 158 ? 13.789 -26.203 -1.698 1 96 158 GLU B O 1
ATOM 2403 N N . PHE B 1 159 ? 15.305 -24.812 -2.535 1 97.62 159 PHE B N 1
ATOM 2404 C CA . PHE B 1 159 ? 14.281 -23.875 -2.963 1 97.62 159 PHE B CA 1
ATOM 2405 C C . PHE B 1 159 ? 13.367 -24.5 -4.016 1 97.62 159 PHE B C 1
ATOM 2407 O O . PHE B 1 159 ? 12.141 -24.422 -3.906 1 97.62 159 PHE B O 1
ATOM 2414 N N . ARG B 1 160 ? 13.914 -25.141 -5.027 1 97.62 160 ARG B N 1
ATOM 2415 C CA . ARG B 1 160 ? 13.148 -25.672 -6.145 1 97.62 160 ARG B CA 1
ATOM 2416 C C . ARG B 1 160 ? 12.203 -26.781 -5.68 1 97.62 160 ARG B C 1
ATOM 2418 O O . ARG B 1 160 ? 11.047 -26.844 -6.117 1 97.62 160 ARG B O 1
ATOM 2425 N N . THR B 1 161 ? 12.688 -27.609 -4.773 1 97.31 161 THR B N 1
ATOM 2426 C CA . THR B 1 161 ? 11.852 -28.656 -4.219 1 97.31 161 THR B CA 1
ATOM 2427 C C . THR B 1 161 ? 10.688 -28.062 -3.43 1 97.31 161 THR B C 1
ATOM 2429 O O . THR B 1 161 ? 9.531 -28.438 -3.645 1 97.31 161 THR B O 1
ATOM 2432 N N . GLY B 1 162 ? 11 -27.125 -2.545 1 97 162 GLY B N 1
ATOM 2433 C CA . GLY B 1 162 ? 9.969 -26.484 -1.74 1 97 162 GLY B CA 1
ATOM 2434 C C . GLY B 1 162 ? 8.953 -25.719 -2.568 1 97 162 GLY B C 1
ATOM 2435 O O . GLY B 1 162 ? 7.754 -25.797 -2.307 1 97 162 GLY B O 1
ATOM 2436 N N . ALA B 1 163 ? 9.406 -25 -3.539 1 97.56 163 ALA B N 1
ATOM 2437 C CA . ALA B 1 163 ? 8.531 -24.234 -4.422 1 97.56 163 ALA B CA 1
ATOM 2438 C C . ALA B 1 163 ? 7.609 -25.156 -5.215 1 97.56 163 ALA B C 1
ATOM 2440 O O . ALA B 1 163 ? 6.434 -24.844 -5.41 1 97.56 163 ALA B O 1
ATOM 2441 N N . GLY B 1 164 ? 8.18 -26.234 -5.727 1 96.69 164 GLY B N 1
ATOM 2442 C CA . GLY B 1 164 ? 7.363 -27.219 -6.426 1 96.69 164 GLY B CA 1
ATOM 2443 C C . GLY B 1 164 ? 6.258 -27.797 -5.562 1 96.69 164 GLY B C 1
ATOM 2444 O O . GLY B 1 164 ? 5.129 -27.984 -6.023 1 96.69 164 GLY B O 1
ATOM 2445 N N . GLU B 1 165 ? 6.605 -28.109 -4.336 1 95.94 165 GLU B N 1
ATOM 2446 C CA . GLU B 1 165 ? 5.613 -28.625 -3.398 1 95.94 165 GLU B CA 1
ATOM 2447 C C . GLU B 1 165 ? 4.508 -27.609 -3.139 1 95.94 165 GLU B C 1
ATOM 2449 O O . GLU B 1 165 ? 3.328 -27.953 -3.111 1 95.94 165 GLU B O 1
ATOM 2454 N N . LEU B 1 166 ? 4.891 -26.391 -2.943 1 96.25 166 LEU B N 1
ATOM 2455 C CA . LEU B 1 166 ? 3.922 -25.312 -2.74 1 96.25 166 LEU B CA 1
ATOM 2456 C C . LEU B 1 166 ? 2.969 -25.219 -3.926 1 96.25 166 LEU B C 1
ATOM 2458 O O . LEU B 1 166 ? 1.753 -25.125 -3.742 1 96.25 166 LEU B O 1
ATOM 2462 N N . LEU B 1 167 ? 3.518 -25.234 -5.113 1 96.69 167 LEU B N 1
ATOM 2463 C CA . LEU B 1 167 ? 2.727 -25.125 -6.336 1 96.69 167 LEU B CA 1
ATOM 2464 C C . LEU B 1 167 ? 1.728 -26.266 -6.445 1 96.69 167 LEU B C 1
ATOM 2466 O O . LEU B 1 167 ? 0.555 -26.047 -6.754 1 96.69 167 LEU B O 1
ATOM 2470 N N . ARG B 1 168 ? 2.145 -27.484 -6.141 1 95.38 168 ARG B N 1
ATOM 2471 C CA . ARG B 1 168 ? 1.273 -28.641 -6.219 1 95.38 168 ARG B CA 1
ATOM 2472 C C . ARG B 1 168 ? 0.139 -28.547 -5.203 1 95.38 168 ARG B C 1
ATOM 2474 O O . ARG B 1 168 ? -1.009 -28.875 -5.516 1 95.38 168 ARG B O 1
ATOM 2481 N N . ARG B 1 169 ? 0.455 -28.109 -4.043 1 95.5 169 ARG B N 1
ATOM 2482 C CA . ARG B 1 169 ? -0.563 -27.953 -3.008 1 95.5 169 ARG B CA 1
ATOM 2483 C C . ARG B 1 169 ? -1.589 -26.906 -3.398 1 95.5 169 ARG B C 1
ATOM 2485 O O . ARG B 1 169 ? -2.789 -27.078 -3.191 1 95.5 169 ARG B O 1
ATOM 2492 N N . LEU B 1 170 ? -1.093 -25.797 -3.922 1 96.69 170 LEU B N 1
ATOM 2493 C CA . LEU B 1 170 ? -1.979 -24.719 -4.375 1 96.69 170 LEU B CA 1
ATOM 2494 C C . LEU B 1 170 ? -2.92 -25.219 -5.465 1 96.69 170 LEU B C 1
ATOM 2496 O O . LEU B 1 170 ? -4.125 -24.969 -5.418 1 96.69 170 LEU B O 1
ATOM 2500 N N . VAL B 1 171 ? -2.404 -25.984 -6.383 1 96.44 171 VAL B N 1
ATOM 2501 C CA . VAL B 1 171 ? -3.178 -26.5 -7.504 1 96.44 171 VAL B CA 1
ATOM 2502 C C . VAL B 1 171 ? -4.203 -27.516 -6.996 1 96.44 171 VAL B C 1
ATOM 2504 O O . VAL B 1 171 ? -5.332 -27.562 -7.488 1 96.44 171 VAL B O 1
ATOM 2507 N N . ALA B 1 172 ? -3.801 -28.297 -6.02 1 94.88 172 ALA B N 1
ATOM 2508 C CA . ALA B 1 172 ? -4.719 -29.281 -5.438 1 94.88 172 ALA B CA 1
ATOM 2509 C C . ALA B 1 172 ? -5.93 -28.594 -4.812 1 94.88 172 ALA B C 1
ATOM 2511 O O . ALA B 1 172 ? -7.039 -29.125 -4.844 1 94.88 172 ALA B O 1
ATOM 2512 N N . GLN B 1 173 ? -5.672 -27.438 -4.285 1 93.12 173 GLN B N 1
ATOM 2513 C CA . GLN B 1 173 ? -6.754 -26.656 -3.701 1 93.12 173 GLN B CA 1
ATOM 2514 C C . GLN B 1 173 ? -7.68 -26.109 -4.781 1 93.12 173 GLN B C 1
ATOM 2516 O O . GLN B 1 173 ? -8.867 -25.875 -4.527 1 93.12 173 GLN B O 1
ATOM 2521 N N . ALA B 1 174 ? -7.148 -25.875 -5.984 1 91.06 174 ALA B N 1
ATOM 2522 C CA . ALA B 1 174 ? -7.887 -25.234 -7.07 1 91.06 174 ALA B CA 1
ATOM 2523 C C . ALA B 1 174 ? -8.719 -26.266 -7.84 1 91.06 174 ALA B C 1
ATOM 2525 O O . ALA B 1 174 ? -9.602 -25.891 -8.617 1 91.06 174 ALA B O 1
ATOM 2526 N N . GLN B 1 175 ? -8.398 -27.516 -7.715 1 85 175 GLN B N 1
ATOM 2527 C CA . GLN B 1 175 ? -9.117 -28.594 -8.391 1 85 175 GLN B CA 1
ATOM 2528 C C . GLN B 1 175 ? -10.25 -29.125 -7.531 1 85 175 GLN B C 1
ATOM 2530 O O . GLN B 1 175 ? -11.305 -29.5 -8.047 1 85 175 GLN B O 1
#